Protein AF-A0A3S4FUR4-F1 (afdb_monomer_lite)

InterPro domains:
  IPR021808 Protein of unknown function DUF3383 [PF11863] (6-238)

Secondary structure (DSSP, 8-state):
-PPPGGGT---------S-SS-----EEEEE--TTSPTT-EEEESSHHHHHHHH-TTSHHHHHHHHHHT--TT-SS--S-EEEEE--SS-B--EEEPPP-TT--HHHHTT-EEEEEEEETTEEEEEEEE-TT--SHHHHHHHHHHHH-TTTEEEEEETTTTEEEEEE--S-GGG--B---BSTTTTTTT-SGGGT-EEE--B-SPPHHHHHHHHHHH----SEEEESS---HHHHHHHGGG--TT-EE----TTS------

Structure (mmCIF, N/CA/C/O backbone):
data_AF-A0A3S4FUR4-F1
#
_entry.id   AF-A0A3S4FUR4-F1
#
loop_
_atom_site.group_PDB
_atom_site.id
_atom_site.type_symbol
_atom_site.label_atom_id
_atom_site.label_alt_id
_atom_site.label_comp_id
_atom_site.label_asym_id
_atom_site.label_entity_id
_atom_site.label_seq_id
_atom_site.pdbx_PDB_ins_code
_atom_site.Cartn_x
_atom_site.Cartn_y
_atom_site.Cartn_z
_atom_site.occupancy
_atom_site.B_iso_or_equiv
_atom_site.auth_seq_id
_atom_site.auth_comp_id
_atom_site.auth_asym_id
_atom_site.auth_atom_id
_atom_site.pdbx_PDB_model_num
ATOM 1 N N . MET A 1 1 ? 49.613 -3.386 -52.845 1.00 57.34 1 MET A N 1
ATOM 2 C CA . MET A 1 1 ? 49.924 -3.206 -51.409 1.00 57.34 1 MET A CA 1
ATOM 3 C C . MET A 1 1 ? 48.605 -3.142 -50.657 1.00 57.34 1 MET A C 1
ATOM 5 O O . MET A 1 1 ? 47.781 -2.334 -51.069 1.00 57.34 1 MET A O 1
ATOM 9 N N . PRO A 1 2 ? 48.346 -3.982 -49.643 1.00 47.28 2 PRO A N 1
ATOM 10 C CA . PRO A 1 2 ? 47.138 -3.841 -48.841 1.00 47.28 2 PRO A CA 1
ATOM 11 C C . PRO A 1 2 ? 47.317 -2.694 -47.838 1.00 47.28 2 PRO A C 1
ATOM 13 O O . PRO A 1 2 ? 48.349 -2.611 -47.173 1.00 47.28 2 PRO A O 1
ATOM 16 N N . ILE A 1 3 ? 46.329 -1.802 -47.755 1.00 57.53 3 ILE A N 1
ATOM 17 C CA . ILE A 1 3 ? 46.260 -0.745 -46.738 1.00 57.53 3 ILE A CA 1
ATOM 18 C C . ILE A 1 3 ? 45.731 -1.394 -45.448 1.00 57.53 3 ILE A C 1
ATOM 20 O O . ILE A 1 3 ? 44.641 -1.971 -45.477 1.00 57.53 3 ILE A O 1
ATOM 24 N N . PRO A 1 4 ? 46.472 -1.366 -44.325 1.00 59.28 4 PRO A N 1
ATOM 25 C CA . PRO A 1 4 ? 45.991 -1.933 -43.071 1.00 59.28 4 PRO A CA 1
ATOM 26 C C . PRO A 1 4 ? 44.817 -1.109 -42.523 1.00 59.28 4 PRO A C 1
ATOM 28 O O . PRO A 1 4 ? 44.977 0.074 -42.231 1.00 59.28 4 PRO A O 1
ATOM 31 N N . LEU A 1 5 ? 43.660 -1.746 -42.314 1.00 57.19 5 LEU A N 1
ATOM 32 C CA . LEU A 1 5 ? 42.429 -1.117 -41.801 1.00 57.19 5 LEU A CA 1
ATOM 33 C C . LEU A 1 5 ? 42.606 -0.444 -40.418 1.00 57.19 5 LEU A C 1
ATOM 35 O O . LEU A 1 5 ? 41.838 0.438 -40.048 1.00 57.19 5 LEU A O 1
ATOM 39 N N . SER A 1 6 ? 43.650 -0.814 -39.670 1.00 59.28 6 SER A N 1
ATOM 40 C CA . SER A 1 6 ? 44.008 -0.214 -38.378 1.00 59.28 6 SER A CA 1
ATOM 41 C C . SER A 1 6 ? 44.542 1.220 -38.465 1.00 59.28 6 SER A C 1
ATOM 43 O O . SER A 1 6 ? 44.690 1.866 -37.430 1.00 59.28 6 SER A O 1
ATOM 45 N N . LYS A 1 7 ? 44.864 1.719 -39.668 1.00 57.25 7 LYS A N 1
ATOM 46 C CA . LYS A 1 7 ? 45.304 3.106 -39.879 1.00 57.25 7 LYS A CA 1
ATOM 47 C C . LYS A 1 7 ? 44.147 4.089 -40.083 1.00 57.25 7 LYS A C 1
ATOM 49 O O . LYS A 1 7 ? 44.341 5.260 -39.781 1.00 57.25 7 LYS A O 1
ATOM 54 N N . ASP A 1 8 ? 42.971 3.604 -40.491 1.00 54.84 8 ASP A N 1
ATOM 55 C CA . ASP A 1 8 ? 41.812 4.451 -40.818 1.00 54.84 8 ASP A CA 1
ATOM 56 C C . ASP A 1 8 ? 40.616 4.257 -39.870 1.00 54.84 8 ASP A C 1
ATOM 58 O O . ASP A 1 8 ? 39.747 5.123 -39.790 1.00 54.84 8 ASP A O 1
ATOM 62 N N . VAL A 1 9 ? 40.563 3.156 -39.109 1.00 47.56 9 VAL A N 1
ATOM 63 C CA . VAL A 1 9 ? 39.500 2.913 -38.121 1.00 47.56 9 VAL A CA 1
ATOM 64 C C . VAL A 1 9 ? 40.109 2.431 -36.810 1.00 47.56 9 VAL A C 1
ATOM 66 O O . VAL A 1 9 ? 40.468 1.264 -36.649 1.00 47.56 9 VAL A O 1
ATOM 69 N N . GLN A 1 10 ? 40.185 3.333 -35.833 1.00 55.38 10 GLN A N 1
ATOM 70 C CA . GLN A 1 10 ? 40.442 2.959 -34.448 1.00 55.38 10 GLN A CA 1
ATOM 71 C C . GLN A 1 10 ? 39.119 2.500 -33.825 1.00 55.38 10 GLN A C 1
ATOM 73 O O . GLN A 1 10 ? 38.332 3.311 -33.339 1.00 55.38 10 GLN A O 1
ATOM 78 N N . ILE A 1 11 ? 38.853 1.190 -33.834 1.00 56.44 11 ILE A N 1
ATOM 79 C CA . ILE A 1 11 ? 37.837 0.632 -32.937 1.00 56.44 11 ILE A CA 1
ATOM 80 C C . ILE A 1 11 ? 38.423 0.744 -31.540 1.00 56.44 11 ILE A C 1
ATOM 82 O O . ILE A 1 11 ? 39.320 -0.017 -31.197 1.00 56.44 11 ILE A O 1
ATOM 86 N N . ASN A 1 12 ? 37.961 1.719 -30.762 1.00 51.28 12 ASN A N 1
ATOM 87 C CA . ASN A 1 12 ? 38.228 1.769 -29.335 1.00 51.28 12 ASN A CA 1
ATOM 88 C C . ASN A 1 12 ? 37.254 0.780 -28.686 1.00 51.28 12 ASN A C 1
ATOM 90 O O . ASN A 1 12 ? 36.077 1.121 -28.536 1.00 51.28 12 ASN A O 1
ATOM 94 N N . PRO A 1 13 ? 37.663 -0.461 -28.364 1.00 43.84 13 PRO A N 1
ATOM 95 C CA . PRO A 1 13 ? 36.758 -1.376 -27.704 1.00 43.84 13 PRO A CA 1
ATOM 96 C C . PRO A 1 13 ? 36.515 -0.755 -26.335 1.00 43.84 13 PRO A C 1
ATOM 98 O O . PRO A 1 13 ? 37.456 -0.556 -25.564 1.00 43.84 13 PRO A O 1
ATOM 101 N N . GLY A 1 14 ? 35.269 -0.397 -26.041 1.00 39.25 14 GLY A N 1
ATOM 102 C CA . GLY A 1 14 ? 34.869 -0.066 -24.685 1.00 39.25 14 GLY A CA 1
ATOM 103 C C . GLY A 1 14 ? 34.967 -1.331 -23.845 1.00 39.25 14 GLY A C 1
ATOM 104 O O . GLY A 1 14 ? 33.962 -1.988 -23.600 1.00 39.25 14 GLY A O 1
ATOM 105 N N . VAL A 1 15 ? 36.178 -1.719 -23.449 1.00 51.94 15 VAL A N 1
ATOM 106 C CA . VAL A 1 15 ? 36.352 -2.709 -22.398 1.00 51.94 15 VAL A CA 1
ATOM 107 C C . VAL A 1 15 ? 35.908 -1.982 -21.142 1.00 51.94 15 VAL A C 1
ATOM 109 O O . VAL A 1 15 ? 36.610 -1.099 -20.649 1.00 51.94 15 VAL A O 1
ATOM 112 N N . LEU A 1 16 ? 34.690 -2.276 -20.684 1.00 41.62 16 LEU A N 1
ATOM 113 C CA . LEU A 1 16 ? 34.248 -1.879 -19.356 1.00 41.62 16 LEU A CA 1
ATOM 114 C C . LEU A 1 16 ? 35.360 -2.307 -18.401 1.00 41.62 16 LEU A C 1
ATOM 116 O O . LEU A 1 16 ? 35.664 -3.497 -18.304 1.00 41.62 16 LEU A O 1
ATOM 120 N N . ALA A 1 17 ? 36.018 -1.337 -17.768 1.00 40.34 17 ALA A N 1
ATOM 121 C CA . ALA A 1 17 ? 36.995 -1.635 -16.744 1.00 40.34 17 ALA A CA 1
ATOM 122 C C . ALA A 1 17 ? 36.321 -2.574 -15.736 1.00 40.34 17 ALA A C 1
ATOM 124 O O . ALA A 1 17 ? 35.302 -2.222 -15.137 1.00 40.34 17 ALA A O 1
ATOM 125 N N . VAL A 1 18 ? 36.878 -3.778 -15.581 1.00 43.62 18 VAL A N 1
ATOM 126 C CA . VAL A 1 18 ? 36.569 -4.712 -14.493 1.00 43.62 18 VAL A CA 1
ATOM 127 C C . VAL A 1 18 ? 37.131 -4.089 -13.212 1.00 43.62 18 VAL A C 1
ATOM 129 O O . VAL A 1 18 ? 38.177 -4.463 -12.702 1.00 43.62 18 VAL A O 1
ATOM 132 N N . ALA A 1 19 ? 36.487 -3.013 -12.777 1.00 41.31 19 ALA A N 1
ATOM 133 C CA . ALA A 1 19 ? 36.793 -2.239 -11.584 1.00 41.31 19 ALA A CA 1
ATOM 134 C C . ALA A 1 19 ? 35.524 -1.489 -11.149 1.00 41.31 19 ALA A C 1
ATOM 136 O O . ALA A 1 19 ? 35.515 -0.285 -10.920 1.00 41.31 19 ALA A O 1
ATOM 137 N N . GLY A 1 20 ? 34.413 -2.211 -11.090 1.00 41.84 20 GLY A N 1
ATOM 138 C CA . GLY A 1 20 ? 33.264 -1.847 -10.278 1.00 41.84 20 GLY A CA 1
ATOM 139 C C . GLY A 1 20 ? 32.962 -3.063 -9.424 1.00 41.84 20 GLY A C 1
ATOM 140 O O . GLY A 1 20 ? 33.046 -4.180 -9.936 1.00 41.84 20 GLY A O 1
ATOM 141 N N . ASN A 1 21 ? 32.667 -2.868 -8.137 1.00 42.47 21 ASN A N 1
ATOM 142 C CA . ASN A 1 21 ? 32.068 -3.903 -7.287 1.00 42.47 21 ASN A CA 1
ATOM 143 C C . ASN A 1 21 ? 31.071 -4.714 -8.114 1.00 42.47 21 ASN A C 1
ATOM 145 O O . ASN A 1 21 ? 30.353 -4.088 -8.889 1.00 42.47 21 ASN A O 1
ATOM 149 N N . ALA A 1 22 ? 31.069 -6.048 -7.990 1.00 41.81 22 ALA A N 1
ATOM 150 C CA . ALA A 1 22 ? 30.177 -6.926 -8.746 1.00 41.81 22 ALA A CA 1
ATOM 151 C C . ALA A 1 22 ? 28.784 -6.287 -8.830 1.00 41.81 22 ALA A C 1
ATOM 153 O O . ALA A 1 22 ? 28.068 -6.212 -7.835 1.00 41.81 22 ALA A O 1
ATOM 154 N N . VAL A 1 23 ? 28.470 -5.709 -9.991 1.00 51.59 23 VAL A N 1
ATOM 155 C CA . VAL A 1 23 ? 27.173 -5.095 -10.219 1.00 51.59 23 VAL A CA 1
ATOM 156 C C . VAL A 1 23 ? 26.275 -6.288 -10.437 1.00 51.59 23 VAL A C 1
ATOM 158 O O . VAL A 1 23 ? 26.366 -6.940 -11.478 1.00 51.59 23 VAL A O 1
ATOM 161 N N . ASP A 1 24 ? 25.464 -6.619 -9.438 1.00 59.88 24 ASP A N 1
ATOM 162 C CA . ASP A 1 24 ? 24.321 -7.474 -9.690 1.00 59.88 24 ASP A CA 1
ATOM 163 C C . ASP A 1 24 ? 23.511 -6.761 -10.777 1.00 59.88 24 ASP A C 1
ATOM 165 O O . ASP A 1 24 ? 23.031 -5.641 -10.591 1.00 59.88 24 ASP A O 1
ATOM 169 N N . LEU A 1 25 ? 23.495 -7.356 -11.973 1.00 72.81 25 LEU A N 1
ATOM 170 C CA . LEU A 1 25 ? 22.833 -6.832 -13.167 1.00 72.81 25 LEU A CA 1
ATOM 171 C C . LEU A 1 25 ? 21.318 -6.965 -12.985 1.00 72.81 25 LEU A C 1
ATOM 173 O O . LEU A 1 25 ? 20.665 -7.748 -13.673 1.00 72.81 25 LEU A O 1
ATOM 177 N N . ASN A 1 26 ? 20.771 -6.240 -12.011 1.00 84.25 26 ASN A N 1
ATOM 178 C CA . ASN A 1 26 ? 19.372 -6.352 -11.664 1.00 84.25 26 ASN A CA 1
ATOM 179 C C . ASN A 1 26 ? 18.504 -5.584 -12.667 1.00 84.25 26 ASN A C 1
ATOM 181 O O . ASN A 1 26 ? 18.893 -4.539 -13.199 1.00 84.25 26 ASN A O 1
ATOM 185 N N . GLY A 1 27 ? 17.305 -6.097 -12.904 1.00 88.88 27 GLY A N 1
ATOM 186 C CA . GLY A 1 27 ? 16.242 -5.420 -13.620 1.00 88.88 27 GLY A CA 1
ATOM 187 C C . GLY A 1 27 ? 15.436 -4.522 -12.690 1.00 88.88 27 GLY A C 1
ATOM 188 O O . GLY A 1 27 ? 15.287 -4.798 -11.498 1.00 88.88 27 GLY A O 1
ATOM 189 N N . LEU A 1 28 ? 14.887 -3.466 -13.271 1.00 91.56 28 LEU A N 1
ATOM 190 C CA . LEU A 1 28 ? 13.904 -2.588 -12.657 1.00 91.56 28 LEU A CA 1
ATOM 191 C C . LEU A 1 28 ? 12.588 -2.662 -13.444 1.00 91.56 28 LEU A C 1
ATOM 193 O O . LEU A 1 28 ? 12.584 -2.568 -14.670 1.00 91.56 28 LEU A O 1
ATOM 197 N N . LEU A 1 29 ? 11.461 -2.795 -12.754 1.00 94.25 29 LEU A N 1
ATOM 198 C CA . LEU A 1 29 ? 10.132 -2.734 -13.353 1.00 94.25 29 LEU A CA 1
ATOM 199 C C . LEU A 1 29 ? 9.345 -1.541 -12.814 1.00 94.25 29 LEU A C 1
ATOM 201 O O . LEU A 1 29 ? 9.172 -1.372 -11.608 1.00 94.25 29 LEU A O 1
ATOM 205 N N . LEU A 1 30 ? 8.846 -0.720 -13.731 1.00 94.56 30 LEU A N 1
ATOM 206 C CA . LEU A 1 30 ? 7.910 0.356 -13.431 1.00 94.56 30 LEU A CA 1
ATOM 207 C C . LEU A 1 30 ? 6.486 -0.195 -13.452 1.00 94.56 30 LEU A C 1
ATOM 209 O O . LEU A 1 30 ? 6.068 -0.782 -14.451 1.00 94.56 30 LEU A O 1
ATOM 213 N N . THR A 1 31 ? 5.736 -0.005 -12.369 1.00 95.31 31 THR A N 1
ATOM 214 C CA . THR A 1 31 ? 4.350 -0.481 -12.261 1.00 95.31 31 THR A CA 1
ATOM 215 C C . THR A 1 31 ? 3.392 0.593 -11.753 1.00 95.31 31 THR A C 1
ATOM 217 O O . THR A 1 31 ? 3.720 1.373 -10.860 1.00 95.31 31 THR A O 1
ATOM 220 N N . GLY A 1 32 ? 2.164 0.589 -12.276 1.00 93.25 32 GLY A N 1
ATOM 221 C CA . GLY A 1 32 ? 1.046 1.378 -11.760 1.00 93.25 32 GLY A CA 1
ATOM 222 C C . GLY A 1 32 ? 0.403 0.825 -10.482 1.00 93.25 32 GLY A C 1
ATOM 223 O O . GLY A 1 32 ? -0.563 1.415 -9.992 1.00 93.25 32 GLY A O 1
ATOM 224 N N . ASN A 1 33 ? 0.908 -0.274 -9.913 1.00 93.44 33 ASN A N 1
ATOM 225 C CA . ASN A 1 33 ? 0.291 -0.945 -8.769 1.00 93.44 33 ASN A CA 1
ATOM 226 C C . ASN A 1 33 ? 0.332 -0.088 -7.479 1.00 93.44 33 ASN A C 1
ATOM 228 O O . ASN A 1 33 ? 1.420 0.321 -7.049 1.00 93.44 33 ASN A O 1
ATOM 232 N N . PRO A 1 34 ? -0.828 0.227 -6.859 1.00 91.56 34 PRO A N 1
ATOM 233 C CA . PRO A 1 34 ? -0.937 1.128 -5.702 1.00 91.56 34 PRO A CA 1
ATOM 234 C C . PRO A 1 34 ? -0.350 0.581 -4.407 1.00 91.56 34 PRO A C 1
ATOM 236 O O . PRO A 1 34 ? -0.222 1.339 -3.448 1.00 91.56 34 PRO A O 1
ATOM 239 N N . LEU A 1 35 ? 0.041 -0.694 -4.370 1.00 92.75 35 LEU A N 1
ATOM 240 C CA . LEU A 1 35 ? 0.687 -1.282 -3.200 1.00 92.75 35 LEU A CA 1
ATOM 241 C C . LEU A 1 35 ? 2.093 -0.735 -2.961 1.00 92.75 35 LEU A C 1
ATOM 243 O O . LEU A 1 35 ? 2.542 -0.741 -1.813 1.00 92.75 35 LEU A O 1
ATOM 247 N N . LEU A 1 36 ? 2.784 -0.268 -4.004 1.00 94.19 36 LEU A N 1
ATOM 248 C CA . LEU A 1 36 ? 4.073 0.395 -3.843 1.00 94.19 36 LEU A CA 1
ATOM 249 C C . LEU A 1 36 ? 3.879 1.837 -3.373 1.00 94.19 36 LEU A C 1
ATOM 251 O O . LEU A 1 36 ? 3.016 2.539 -3.900 1.00 94.19 36 LEU A O 1
ATOM 255 N N . PRO A 1 37 ? 4.700 2.326 -2.433 1.00 93.38 37 PRO A N 1
ATOM 256 C CA . PRO A 1 37 ? 4.734 3.746 -2.140 1.00 93.38 37 PRO A CA 1
ATOM 257 C C . PRO A 1 37 ? 5.312 4.525 -3.326 1.00 93.38 37 PRO A C 1
ATOM 259 O O . PRO A 1 37 ? 6.225 4.064 -4.018 1.00 93.38 37 PRO A O 1
ATOM 262 N N . VAL A 1 38 ? 4.786 5.725 -3.561 1.00 92.06 38 VAL A N 1
ATOM 263 C CA . VAL A 1 38 ? 5.324 6.635 -4.579 1.00 92.06 38 VAL A CA 1
ATOM 264 C C . VAL A 1 38 ? 6.749 7.053 -4.208 1.00 92.06 38 VAL A C 1
ATOM 266 O O . VAL A 1 38 ? 7.044 7.306 -3.042 1.00 92.06 38 VAL A O 1
ATOM 269 N N . GLY A 1 39 ? 7.637 7.114 -5.206 1.00 86.00 39 GLY A N 1
ATOM 270 C CA . GLY A 1 39 ? 9.041 7.509 -5.036 1.00 86.00 39 GLY A CA 1
ATOM 271 C C . GLY A 1 39 ? 9.940 6.426 -4.431 1.00 86.00 39 GLY A C 1
ATOM 272 O O . GLY A 1 39 ? 11.146 6.627 -4.322 1.00 86.00 39 GLY A O 1
ATOM 273 N N . GLY A 1 40 ? 9.382 5.272 -4.053 1.00 86.31 40 GLY A N 1
ATOM 274 C CA . GLY A 1 40 ? 10.150 4.133 -3.561 1.00 86.31 40 GLY A CA 1
ATOM 275 C C . GLY A 1 40 ? 10.698 3.252 -4.685 1.00 86.31 40 GLY A C 1
ATOM 276 O O . GLY A 1 40 ? 10.070 3.085 -5.735 1.00 86.31 40 GLY A O 1
ATOM 277 N N . VAL A 1 41 ? 11.848 2.629 -4.423 1.00 93.12 41 VAL A N 1
ATOM 278 C CA . VAL A 1 41 ? 12.363 1.488 -5.189 1.00 93.12 41 VAL A CA 1
ATOM 279 C C . VAL A 1 41 ? 12.445 0.296 -4.241 1.00 93.12 41 VAL A C 1
ATOM 281 O O . VAL A 1 41 ? 13.179 0.335 -3.255 1.00 93.12 41 VAL A O 1
ATOM 284 N N . VAL A 1 42 ? 11.664 -0.748 -4.511 1.00 94.38 42 VAL A N 1
ATOM 285 C CA . VAL A 1 42 ? 11.523 -1.914 -3.629 1.00 94.38 42 VAL A CA 1
ATOM 286 C C . VAL A 1 42 ? 12.187 -3.130 -4.277 1.00 94.38 42 VAL A C 1
ATOM 288 O O . VAL A 1 42 ? 11.753 -3.539 -5.356 1.00 94.38 42 VAL A O 1
ATOM 291 N N . PRO A 1 43 ? 13.240 -3.704 -3.667 1.00 94.00 43 PRO A N 1
ATOM 292 C CA . PRO A 1 43 ? 13.887 -4.910 -4.168 1.00 94.00 43 PRO A CA 1
ATOM 293 C C . PRO A 1 43 ? 13.168 -6.180 -3.693 1.00 94.00 43 PRO A C 1
ATOM 295 O O . PRO A 1 43 ? 12.730 -6.268 -2.547 1.00 94.00 43 PRO A O 1
ATOM 298 N N . PHE A 1 44 ? 13.127 -7.192 -4.555 1.00 94.38 44 PHE A N 1
ATOM 299 C CA . PHE A 1 44 ? 12.662 -8.545 -4.249 1.00 94.38 44 PHE A CA 1
ATOM 300 C C . PHE A 1 44 ? 13.731 -9.562 -4.638 1.00 94.38 44 PHE A C 1
ATOM 302 O O . PHE A 1 44 ? 14.414 -9.381 -5.644 1.00 94.38 44 PHE A O 1
ATOM 309 N N . SER A 1 45 ? 13.869 -10.632 -3.857 1.00 92.75 45 SER A N 1
ATOM 310 C CA . SER A 1 45 ? 14.870 -11.691 -4.067 1.00 92.75 45 SER A CA 1
ATOM 311 C C . SER A 1 45 ? 14.333 -12.922 -4.792 1.00 92.75 45 SER A C 1
ATOM 313 O O . SER A 1 45 ? 15.116 -13.755 -5.243 1.00 92.75 45 SER A O 1
ATOM 315 N N . SER A 1 46 ? 13.012 -13.066 -4.895 1.00 91.56 46 SER A N 1
ATOM 316 C CA . SER A 1 46 ? 12.383 -14.234 -5.505 1.00 91.56 46 SER A CA 1
ATOM 317 C C . SER A 1 46 ? 11.002 -13.910 -6.087 1.00 91.56 46 SER A C 1
ATOM 319 O O . SER A 1 46 ? 10.379 -12.922 -5.683 1.00 91.56 46 SER A O 1
ATOM 321 N N . PRO A 1 47 ? 10.472 -14.746 -7.002 1.00 92.19 47 PRO A N 1
ATOM 322 C CA . PRO A 1 47 ? 9.082 -14.646 -7.435 1.00 92.19 47 PRO A CA 1
ATOM 323 C C . PRO A 1 47 ? 8.090 -14.770 -6.275 1.00 92.19 47 PRO A C 1
ATOM 325 O O . PRO A 1 47 ? 7.067 -14.096 -6.291 1.00 92.19 47 PRO A O 1
ATOM 328 N N . ASP A 1 48 ? 8.385 -15.586 -5.262 1.00 93.81 48 ASP A N 1
ATOM 329 C CA . ASP A 1 48 ? 7.491 -15.789 -4.116 1.00 93.81 48 ASP A CA 1
ATOM 330 C C . ASP A 1 48 ? 7.375 -14.526 -3.254 1.00 93.81 48 ASP A C 1
ATOM 332 O O . ASP A 1 48 ? 6.282 -14.204 -2.789 1.00 93.81 48 ASP A O 1
ATOM 336 N N . ASP A 1 49 ? 8.459 -13.755 -3.113 1.00 94.06 49 ASP A N 1
ATOM 337 C CA . ASP A 1 49 ? 8.419 -12.450 -2.440 1.00 94.06 49 ASP A CA 1
ATOM 338 C C . ASP A 1 49 ? 7.538 -11.457 -3.219 1.00 94.06 49 ASP A C 1
ATOM 340 O O . ASP A 1 49 ? 6.758 -10.705 -2.630 1.00 94.06 49 ASP A O 1
ATOM 344 N N . VAL A 1 50 ? 7.613 -11.488 -4.556 1.00 95.75 50 VAL A N 1
ATOM 345 C CA . VAL A 1 50 ? 6.763 -10.669 -5.438 1.00 95.75 50 VAL A CA 1
ATOM 346 C C . VAL A 1 50 ? 5.302 -11.116 -5.344 1.00 95.75 50 VAL A C 1
ATOM 348 O O . VAL A 1 50 ? 4.418 -10.269 -5.241 1.00 95.75 50 VAL A O 1
ATOM 351 N N . ALA A 1 51 ? 5.024 -12.422 -5.308 1.00 95.00 51 ALA A N 1
ATOM 352 C CA . ALA A 1 51 ? 3.675 -12.958 -5.113 1.00 95.00 51 ALA A CA 1
ATOM 353 C C . ALA A 1 51 ? 3.103 -12.594 -3.740 1.00 95.00 51 ALA A C 1
ATOM 355 O O . ALA A 1 51 ? 1.924 -12.262 -3.637 1.00 95.00 51 ALA A O 1
ATOM 356 N N . ALA A 1 52 ? 3.920 -12.635 -2.687 1.00 93.56 52 ALA A N 1
ATOM 357 C CA . ALA A 1 52 ? 3.511 -12.228 -1.349 1.00 93.56 52 ALA A CA 1
ATOM 358 C C . ALA A 1 52 ? 3.178 -10.730 -1.284 1.00 93.56 52 ALA A C 1
ATOM 360 O O . ALA A 1 52 ? 2.328 -10.330 -0.490 1.00 93.56 52 ALA A O 1
ATOM 361 N N . TYR A 1 53 ? 3.821 -9.909 -2.121 1.00 95.00 53 TYR A N 1
ATOM 362 C CA . TYR A 1 53 ? 3.583 -8.472 -2.163 1.00 95.00 53 TYR A CA 1
ATOM 363 C C . TYR A 1 53 ? 2.421 -8.080 -3.085 1.00 95.00 53 TYR A C 1
ATOM 365 O O . TYR A 1 53 ? 1.467 -7.442 -2.653 1.00 95.00 53 TYR A O 1
ATOM 373 N N . PHE A 1 54 ? 2.477 -8.454 -4.358 1.00 95.44 54 PHE A N 1
ATOM 374 C CA . PHE A 1 54 ? 1.506 -8.027 -5.369 1.00 95.44 54 PHE A CA 1
ATOM 375 C C . PHE A 1 54 ? 0.350 -9.014 -5.565 1.00 95.44 54 PHE A C 1
ATOM 377 O O . PHE A 1 54 ? -0.663 -8.662 -6.165 1.00 95.44 54 PHE A O 1
ATOM 384 N N . GLY A 1 55 ? 0.478 -10.237 -5.048 1.00 94.88 55 GLY A N 1
ATOM 385 C CA . GLY A 1 55 ? -0.444 -11.345 -5.280 1.00 94.88 55 GLY A CA 1
ATOM 386 C C . GLY A 1 55 ? 0.037 -12.272 -6.399 1.00 94.88 55 GLY A C 1
ATOM 387 O O . GLY A 1 55 ? 0.636 -11.841 -7.384 1.00 94.88 55 GLY A O 1
ATOM 388 N N . ALA A 1 56 ? -0.264 -13.567 -6.282 1.00 92.88 56 ALA A N 1
ATOM 389 C CA . ALA A 1 56 ? 0.167 -14.593 -7.243 1.00 92.88 56 ALA A CA 1
ATOM 390 C C . ALA A 1 56 ? -0.530 -14.517 -8.621 1.00 92.88 56 ALA A C 1
ATOM 392 O O . ALA A 1 56 ? -0.146 -15.225 -9.544 1.00 92.88 56 ALA A O 1
ATOM 393 N N . LEU A 1 57 ? -1.560 -13.679 -8.767 1.00 92.56 57 LEU A N 1
ATOM 394 C CA . LEU A 1 57 ? -2.250 -13.429 -10.040 1.00 92.56 57 LEU A CA 1
ATOM 395 C C . LEU A 1 57 ? -1.830 -12.103 -10.691 1.00 92.56 57 LEU A C 1
ATOM 397 O O . LEU A 1 57 ? -2.426 -11.693 -11.681 1.00 92.56 57 LEU A O 1
ATOM 401 N N . SER A 1 58 ? -0.851 -11.411 -10.108 1.00 95.19 58 SER A N 1
ATOM 402 C CA . SER A 1 58 ? -0.405 -10.107 -10.586 1.00 95.19 58 SER A CA 1
ATOM 403 C C . SER A 1 58 ? 0.490 -10.213 -11.821 1.00 95.19 58 SER A C 1
ATOM 405 O O . SER A 1 58 ? 1.247 -11.178 -11.988 1.00 95.19 58 SER A O 1
ATOM 407 N N . ASP A 1 59 ? 0.456 -9.177 -12.659 1.00 94.94 59 ASP A N 1
ATOM 408 C CA . ASP A 1 59 ? 1.387 -9.050 -13.779 1.00 94.94 59 ASP A CA 1
ATOM 409 C C . ASP A 1 59 ? 2.831 -8.928 -13.271 1.00 94.94 59 ASP A C 1
ATOM 411 O O . ASP A 1 59 ? 3.749 -9.483 -13.876 1.00 94.94 59 ASP A O 1
ATOM 415 N N . GLU A 1 60 ? 3.048 -8.285 -12.118 1.00 96.00 60 GLU A N 1
ATOM 416 C CA . GLU A 1 60 ? 4.351 -8.216 -11.451 1.00 96.00 60 GLU A CA 1
ATOM 417 C C . GLU A 1 60 ? 4.914 -9.608 -11.165 1.00 96.00 60 GLU A C 1
ATOM 419 O O . GLU A 1 60 ? 6.076 -9.880 -11.481 1.00 96.00 60 GLU A O 1
ATOM 424 N N . TYR A 1 61 ? 4.093 -10.512 -10.622 1.00 95.19 61 TYR A N 1
ATOM 425 C CA . TYR A 1 61 ? 4.498 -11.891 -10.370 1.00 95.19 61 TYR A CA 1
ATOM 426 C C . TYR A 1 61 ? 4.790 -12.648 -11.669 1.00 95.19 61 TYR A C 1
ATOM 428 O O . TYR A 1 61 ? 5.800 -13.349 -11.758 1.00 95.19 61 TYR A O 1
ATOM 436 N N . ALA A 1 62 ? 3.965 -12.485 -12.707 1.00 93.50 62 ALA A N 1
ATOM 437 C CA . ALA A 1 62 ? 4.218 -13.097 -14.013 1.00 93.50 62 ALA A CA 1
ATOM 438 C C . ALA A 1 62 ? 5.570 -12.654 -14.606 1.00 93.50 62 ALA A C 1
ATOM 440 O O . ALA A 1 62 ? 6.332 -13.478 -15.119 1.00 93.50 62 ALA A O 1
ATOM 441 N N . ARG A 1 63 ? 5.919 -11.367 -14.483 1.00 91.19 63 ARG A N 1
ATOM 442 C CA . ARG A 1 63 ? 7.223 -10.841 -14.925 1.00 91.19 63 ARG A CA 1
ATOM 443 C C . ARG A 1 63 ? 8.370 -11.314 -14.040 1.00 91.19 63 ARG A C 1
ATOM 445 O O . ARG A 1 63 ? 9.420 -11.669 -14.571 1.00 91.19 63 ARG A O 1
ATOM 452 N N . ALA A 1 64 ? 8.171 -11.386 -12.726 1.00 92.56 64 ALA A N 1
ATOM 453 C CA . ALA A 1 64 ? 9.174 -11.903 -11.802 1.00 92.56 64 ALA A CA 1
ATOM 454 C C . ALA A 1 64 ? 9.511 -13.372 -12.083 1.00 92.56 64 ALA A C 1
ATOM 456 O O . ALA A 1 64 ? 10.686 -13.732 -12.109 1.00 92.56 64 ALA A O 1
ATOM 457 N N . GLN A 1 65 ? 8.510 -14.206 -12.380 1.00 91.06 65 GLN A N 1
ATOM 458 C CA . GLN A 1 65 ? 8.738 -15.597 -12.779 1.00 91.06 65 GLN A CA 1
ATOM 459 C C . GLN A 1 65 ? 9.643 -15.696 -14.011 1.00 91.06 65 GLN A C 1
ATOM 461 O O . GLN A 1 65 ? 10.548 -16.525 -14.029 1.00 91.06 65 GLN A O 1
ATOM 466 N N . LEU A 1 66 ? 9.430 -14.860 -15.031 1.00 88.25 66 LEU A N 1
ATOM 467 C CA . LEU A 1 66 ? 10.282 -14.836 -16.228 1.00 88.25 66 LEU A CA 1
ATOM 468 C C . LEU A 1 66 ? 11.691 -14.326 -15.918 1.00 88.25 66 LEU A C 1
ATOM 470 O O . LEU A 1 66 ? 12.675 -14.863 -16.417 1.00 88.25 66 LEU A O 1
ATOM 474 N N . TYR A 1 67 ? 11.789 -13.299 -15.081 1.00 87.62 67 TYR A N 1
ATOM 475 C CA . TYR A 1 67 ? 13.055 -12.678 -14.722 1.00 87.62 67 TYR A CA 1
ATOM 476 C C . TYR A 1 67 ? 13.969 -13.622 -13.922 1.00 87.62 67 TYR A C 1
ATOM 478 O O . TYR A 1 67 ? 15.138 -13.801 -14.269 1.00 87.62 67 TYR A O 1
ATOM 486 N N . PHE A 1 68 ? 13.435 -14.275 -12.885 1.00 86.62 68 PHE A N 1
ATOM 487 C CA . PHE A 1 68 ? 14.210 -15.161 -12.009 1.00 86.62 68 PHE A CA 1
ATOM 488 C C . PHE A 1 68 ? 14.470 -16.554 -12.598 1.00 86.62 68 PHE A C 1
ATOM 490 O O . PHE A 1 68 ? 15.363 -17.246 -12.113 1.00 86.62 68 PHE A O 1
ATOM 497 N N . GLN A 1 69 ? 13.771 -16.956 -13.668 1.00 83.31 69 GLN A N 1
ATOM 498 C CA . GLN A 1 69 ? 14.148 -18.146 -14.449 1.00 83.31 69 GLN A CA 1
ATOM 499 C C . GLN A 1 69 ? 15.571 -18.032 -15.024 1.00 83.31 69 GLN A C 1
ATOM 501 O O . GLN A 1 69 ? 16.237 -19.049 -15.222 1.00 83.31 69 GLN A O 1
ATOM 506 N N . GLY A 1 70 ? 16.052 -16.805 -15.260 1.00 71.25 70 GLY A N 1
ATOM 507 C CA . GLY A 1 70 ? 17.342 -16.554 -15.893 1.00 71.25 70 GLY A CA 1
ATOM 508 C C . GLY A 1 70 ? 17.390 -17.030 -17.350 1.00 71.25 70 GLY A C 1
ATOM 509 O O . GLY A 1 70 ? 16.403 -17.482 -17.931 1.00 71.25 70 GLY A O 1
ATOM 510 N N . PHE A 1 71 ? 18.560 -16.917 -17.978 1.00 64.88 71 PHE A N 1
ATOM 511 C CA . PHE A 1 71 ? 18.758 -17.395 -19.347 1.00 64.88 71 PHE A CA 1
ATOM 512 C C . PHE A 1 71 ? 19.142 -18.877 -19.369 1.00 64.88 71 PHE A C 1
ATOM 514 O O . PHE A 1 71 ? 19.842 -19.374 -18.485 1.00 64.88 71 PHE A O 1
ATOM 521 N N . LYS A 1 72 ? 18.751 -19.589 -20.432 1.00 60.91 72 LYS A N 1
ATOM 522 C CA . LYS A 1 72 ? 19.227 -20.955 -20.680 1.00 60.91 72 LYS A CA 1
ATOM 523 C C . LYS A 1 72 ? 20.763 -20.958 -20.724 1.00 60.91 72 LYS A C 1
ATOM 525 O O . LYS A 1 72 ? 21.350 -20.207 -21.497 1.00 60.91 72 LYS A O 1
ATOM 530 N N . ASN A 1 73 ? 21.392 -21.818 -19.917 1.00 56.38 73 ASN A N 1
ATOM 531 C CA . ASN A 1 73 ? 22.847 -21.900 -19.693 1.00 56.38 73 ASN A CA 1
ATOM 532 C C . ASN A 1 73 ? 23.471 -20.735 -18.894 1.00 56.38 73 ASN A C 1
ATOM 534 O O . ASN A 1 73 ? 24.686 -20.540 -18.956 1.00 56.38 73 ASN A O 1
ATOM 538 N N . ALA A 1 74 ? 22.685 -19.963 -18.138 1.00 60.28 74 ALA A N 1
ATOM 539 C CA . ALA A 1 74 ? 23.236 -18.964 -17.228 1.00 60.28 74 ALA A CA 1
ATOM 540 C C . ALA A 1 74 ? 23.998 -19.631 -16.069 1.00 60.28 74 ALA A C 1
ATOM 542 O O . ALA A 1 74 ? 23.503 -20.554 -15.427 1.00 60.28 74 ALA A O 1
ATOM 543 N N . THR A 1 75 ? 25.201 -19.135 -15.775 1.00 58.91 75 THR A N 1
ATOM 544 C CA . THR A 1 75 ? 26.004 -19.563 -14.616 1.00 58.91 75 THR A CA 1
ATOM 545 C C . THR A 1 75 ? 25.609 -18.849 -13.320 1.00 58.91 75 THR A C 1
ATOM 547 O O . THR A 1 75 ? 26.048 -19.255 -12.246 1.00 58.91 75 THR A O 1
ATOM 550 N N . LYS A 1 76 ? 24.783 -17.795 -13.414 1.00 61.22 76 LYS A N 1
ATOM 551 C CA . LYS A 1 76 ? 24.179 -17.052 -12.299 1.00 61.22 76 LYS A CA 1
ATOM 552 C C . LYS A 1 76 ? 22.802 -16.520 -12.700 1.00 61.22 76 LYS A C 1
ATOM 554 O O . LYS A 1 76 ? 22.652 -15.978 -13.794 1.00 61.22 76 LYS A O 1
ATOM 559 N N . THR A 1 77 ? 21.825 -16.644 -11.810 1.00 63.81 77 THR A N 1
ATOM 560 C CA . THR A 1 77 ? 20.544 -15.930 -11.899 1.00 63.81 77 THR A CA 1
ATOM 561 C C . THR A 1 77 ? 20.695 -14.522 -11.314 1.00 63.81 77 THR A C 1
ATOM 563 O O . THR A 1 77 ? 21.570 -14.315 -10.468 1.00 63.81 77 THR A O 1
ATOM 566 N N . PRO A 1 78 ? 19.883 -13.541 -11.744 1.00 68.31 78 PRO A N 1
ATOM 567 C CA . PRO A 1 78 ? 19.917 -12.208 -11.150 1.00 68.31 78 PRO A CA 1
ATOM 568 C C . PRO A 1 78 ? 19.617 -12.253 -9.644 1.00 68.31 78 PRO A C 1
ATOM 570 O O . PRO A 1 78 ? 18.762 -13.026 -9.211 1.00 68.31 78 PRO A O 1
ATOM 573 N N . GLY A 1 79 ? 20.325 -11.440 -8.854 1.00 79.62 79 GLY A N 1
ATOM 574 C CA . GLY A 1 79 ? 20.225 -11.460 -7.391 1.00 79.62 79 GLY A CA 1
ATOM 575 C C . GLY A 1 79 ? 18.950 -10.808 -6.856 1.00 79.62 79 GLY A C 1
ATOM 576 O O . GLY A 1 79 ? 18.427 -11.240 -5.830 1.00 79.62 79 GLY A O 1
ATOM 577 N N . GLN A 1 80 ? 18.438 -9.785 -7.546 1.00 89.62 80 GLN A N 1
ATOM 578 C CA . GLN A 1 80 ? 17.221 -9.069 -7.165 1.00 89.62 80 GLN A CA 1
ATOM 579 C C . GLN A 1 80 ? 16.439 -8.577 -8.386 1.00 89.62 80 GLN A C 1
ATOM 581 O O . GLN A 1 80 ? 17.003 -8.373 -9.461 1.00 89.62 80 GLN A O 1
ATOM 586 N N . LEU A 1 81 ? 15.141 -8.339 -8.205 1.00 92.50 81 LEU A N 1
ATOM 587 C CA . LEU A 1 81 ? 14.279 -7.594 -9.121 1.00 92.50 81 LEU A CA 1
ATOM 588 C C . LEU A 1 81 ? 13.725 -6.378 -8.383 1.00 92.50 81 LEU A C 1
ATOM 590 O O . LEU A 1 81 ? 13.133 -6.523 -7.314 1.00 92.50 81 LEU A O 1
ATOM 594 N N . LEU A 1 82 ? 13.926 -5.186 -8.934 1.00 94.44 82 LEU A N 1
ATOM 595 C CA . LEU A 1 82 ? 13.494 -3.940 -8.316 1.00 94.44 82 LEU A CA 1
ATOM 596 C C . LEU A 1 82 ? 12.166 -3.505 -8.931 1.00 94.44 82 LEU A C 1
ATOM 598 O O . LEU A 1 82 ? 11.973 -3.630 -10.139 1.00 94.44 82 LEU A O 1
ATOM 602 N N . PHE A 1 83 ? 11.271 -2.944 -8.123 1.00 96.38 83 PHE A N 1
ATOM 603 C CA . PHE A 1 83 ? 10.050 -2.306 -8.606 1.00 96.38 83 PHE A CA 1
ATOM 604 C C . PHE A 1 83 ? 9.965 -0.862 -8.133 1.00 96.38 83 PHE A C 1
ATOM 606 O O . PHE A 1 83 ? 10.299 -0.554 -6.989 1.00 96.38 83 PHE A O 1
ATOM 613 N N . SER A 1 84 ? 9.469 0.015 -8.998 1.00 95.62 84 SER A N 1
ATOM 614 C CA . SER A 1 84 ? 9.124 1.386 -8.632 1.00 95.62 84 SER A CA 1
ATOM 615 C C . SER A 1 84 ? 7.753 1.761 -9.176 1.00 95.62 84 SER A C 1
ATOM 617 O O . SER A 1 84 ? 7.309 1.256 -10.211 1.00 95.62 84 SER A O 1
ATOM 619 N N . ARG A 1 85 ? 7.060 2.629 -8.443 1.00 94.81 85 ARG A N 1
ATOM 620 C CA . ARG A 1 85 ? 5.713 3.068 -8.790 1.00 94.81 85 ARG A CA 1
ATOM 621 C C . ARG A 1 85 ? 5.754 4.108 -9.910 1.00 94.81 85 ARG A C 1
ATOM 623 O O . ARG A 1 85 ? 6.434 5.121 -9.785 1.00 94.81 85 ARG A O 1
ATOM 630 N N . PHE A 1 86 ? 4.973 3.877 -10.961 1.00 93.81 86 PHE A N 1
ATOM 631 C CA . PHE A 1 86 ? 4.734 4.804 -12.065 1.00 93.81 86 PHE A CA 1
ATOM 632 C C . PHE A 1 86 ? 3.232 5.080 -12.182 1.00 93.81 86 PHE A C 1
ATOM 634 O O . PHE A 1 86 ? 2.453 4.246 -12.643 1.00 93.81 86 PHE A O 1
ATOM 641 N N . ASN A 1 87 ? 2.807 6.240 -11.689 1.00 92.31 87 ASN A N 1
ATOM 642 C CA . ASN A 1 87 ? 1.405 6.613 -11.573 1.00 92.31 87 ASN A CA 1
ATOM 643 C C . ASN A 1 87 ? 0.806 6.958 -12.937 1.00 92.31 87 ASN A C 1
ATOM 645 O O . ASN A 1 87 ? 1.128 7.992 -13.512 1.00 92.31 87 ASN A O 1
ATOM 649 N N . LEU A 1 88 ? -0.146 6.152 -13.406 1.00 88.44 88 LEU A N 1
ATOM 650 C CA . LEU A 1 88 ? -0.945 6.474 -14.598 1.00 88.44 88 LEU A CA 1
ATOM 651 C C . LEU A 1 88 ? -2.123 7.418 -14.293 1.00 88.44 88 LEU A C 1
ATOM 653 O O . LEU A 1 88 ? -2.729 7.980 -15.199 1.00 88.44 88 LEU A O 1
ATOM 657 N N . ALA A 1 89 ? -2.442 7.601 -13.011 1.00 90.81 89 ALA A N 1
ATOM 658 C CA . ALA A 1 89 ? -3.462 8.509 -12.506 1.00 90.81 89 ALA A CA 1
ATOM 659 C C . ALA A 1 89 ? -2.979 9.139 -11.192 1.00 90.81 89 ALA A C 1
ATOM 661 O O . ALA A 1 89 ? -2.170 8.538 -10.480 1.00 90.81 89 ALA A O 1
ATOM 662 N N . ALA A 1 90 ? -3.497 10.322 -10.854 1.00 94.69 90 ALA A N 1
ATOM 663 C CA . ALA A 1 90 ? -3.251 10.930 -9.550 1.00 94.69 90 ALA A CA 1
ATOM 664 C C . ALA A 1 90 ? -3.709 9.987 -8.423 1.00 94.69 90 ALA A C 1
ATOM 666 O O . ALA A 1 90 ? -4.804 9.424 -8.476 1.00 94.69 90 ALA A O 1
ATOM 667 N N . SER A 1 91 ? -2.872 9.810 -7.402 1.00 95.25 91 SER A N 1
ATOM 668 C CA . SER A 1 91 ? -3.119 8.883 -6.294 1.00 95.25 91 SER A CA 1
ATOM 669 C C . SER A 1 91 ? -3.127 9.605 -4.958 1.00 95.25 91 SER A C 1
ATOM 671 O O . SER A 1 91 ? -2.292 10.477 -4.728 1.00 95.25 91 SER A O 1
ATOM 673 N N . ALA A 1 92 ? -4.052 9.219 -4.078 1.00 97.38 92 ALA A N 1
ATOM 674 C CA . ALA A 1 92 ? -4.154 9.762 -2.731 1.00 97.38 92 ALA A CA 1
ATOM 675 C C . ALA A 1 92 ? -3.080 9.188 -1.802 1.00 97.38 92 ALA A C 1
ATOM 677 O O . ALA A 1 92 ? -2.589 8.075 -2.010 1.00 97.38 92 ALA A O 1
ATOM 678 N N . ALA A 1 93 ? -2.760 9.941 -0.753 1.00 97.81 93 ALA A N 1
ATOM 679 C CA . ALA A 1 93 ? -1.914 9.484 0.327 1.00 97.81 93 ALA A CA 1
ATOM 680 C C . ALA A 1 93 ? -2.572 8.317 1.057 1.00 97.81 93 ALA A C 1
ATOM 682 O O . ALA A 1 93 ? -3.785 8.309 1.290 1.00 97.81 93 ALA A O 1
ATOM 683 N N . TRP A 1 94 ? -1.763 7.352 1.469 1.00 98.06 94 TRP A N 1
ATOM 684 C CA . TRP A 1 94 ? -2.222 6.234 2.268 1.00 98.06 94 TRP A CA 1
ATOM 685 C C . TRP A 1 94 ? -1.198 5.823 3.318 1.00 98.06 94 TRP A C 1
ATOM 687 O O . TRP A 1 94 ? 0.011 5.960 3.133 1.00 98.06 94 TRP A O 1
ATOM 697 N N . LEU A 1 95 ? -1.711 5.301 4.427 1.00 98.50 95 LEU A N 1
ATOM 698 C CA . LEU A 1 95 ? -0.965 4.597 5.459 1.00 98.50 95 LEU A CA 1
ATOM 699 C C . LEU A 1 95 ? -1.409 3.136 5.427 1.00 98.50 95 LEU A C 1
ATOM 701 O O . LEU A 1 95 ? -2.584 2.839 5.638 1.00 98.50 95 LEU A O 1
ATOM 705 N N . ARG A 1 96 ? -0.469 2.228 5.184 1.00 98.25 96 ARG A N 1
ATOM 706 C CA . ARG A 1 96 ? -0.676 0.787 5.313 1.00 98.25 96 ARG A CA 1
ATOM 707 C C . ARG A 1 96 ? -0.059 0.330 6.623 1.00 98.25 96 ARG A C 1
ATOM 709 O O . ARG A 1 96 ? 1.114 0.600 6.869 1.00 98.25 96 ARG A O 1
ATOM 716 N N . SER A 1 97 ? -0.831 -0.363 7.449 1.00 98.69 97 SER A N 1
ATOM 717 C CA . SER A 1 97 ? -0.323 -0.959 8.681 1.00 98.69 97 SER A CA 1
ATOM 718 C C . SER A 1 97 ? 0.731 -2.032 8.392 1.00 98.69 97 SER A C 1
ATOM 720 O O . SER A 1 97 ? 0.805 -2.577 7.290 1.00 98.69 97 SER A O 1
ATOM 722 N N . GLY A 1 98 ? 1.488 -2.429 9.412 1.00 98.12 98 GLY A N 1
ATOM 723 C CA . GLY A 1 98 ? 2.195 -3.706 9.386 1.00 98.12 98 GLY A CA 1
ATOM 724 C C . GLY A 1 98 ? 1.230 -4.882 9.178 1.00 98.12 98 GLY A C 1
ATOM 725 O O . GLY A 1 98 ? 0.024 -4.779 9.433 1.00 98.12 98 GLY A O 1
ATOM 726 N N . SER A 1 99 ? 1.762 -6.017 8.721 1.00 97.19 99 SER A N 1
ATOM 727 C CA . SER A 1 99 ? 0.948 -7.193 8.396 1.00 97.19 99 SER A CA 1
ATOM 728 C C . SER A 1 99 ? 0.322 -7.832 9.642 1.00 97.19 99 SER A C 1
ATOM 730 O O . SER A 1 99 ? 0.992 -8.088 10.642 1.00 97.19 99 SER A O 1
ATOM 732 N N . PHE A 1 100 ? -0.966 -8.141 9.565 1.00 97.94 100 PHE A N 1
ATOM 733 C CA . PHE A 1 100 ? -1.777 -8.915 10.506 1.00 97.94 100 PHE A CA 1
ATOM 734 C C . PHE A 1 100 ? -1.803 -10.409 10.168 1.00 97.94 100 PHE A C 1
ATOM 736 O O . PHE A 1 100 ? -2.586 -11.154 10.755 1.00 97.94 100 PHE A O 1
ATOM 743 N N . LYS A 1 101 ? -0.944 -10.884 9.257 1.00 96.31 101 LYS A N 1
ATOM 744 C CA . LYS A 1 101 ? -0.801 -12.320 8.996 1.00 96.31 101 LYS A CA 1
ATOM 745 C C . LYS A 1 101 ? -0.550 -13.068 10.312 1.00 96.31 101 LYS A C 1
ATOM 747 O O . LYS A 1 101 ? 0.367 -12.734 11.059 1.00 96.31 101 LYS A O 1
ATOM 752 N N . GLY A 1 102 ? -1.388 -14.064 10.594 1.00 96.38 102 GLY A N 1
ATOM 753 C CA . GLY A 1 102 ? -1.336 -14.851 11.831 1.00 96.38 102 GLY A CA 1
ATOM 754 C C . GLY A 1 102 ? -2.059 -14.242 13.040 1.00 96.38 102 GLY A C 1
ATOM 755 O O . GLY A 1 102 ? -2.067 -14.874 14.092 1.00 96.38 102 GLY A O 1
ATOM 756 N N . VAL A 1 103 ? -2.680 -13.064 12.917 1.00 97.88 103 VAL A N 1
ATOM 757 C CA . VAL A 1 103 ? -3.544 -12.495 13.966 1.00 97.88 103 VAL A CA 1
ATOM 758 C C . VAL A 1 103 ? -4.943 -13.102 13.858 1.00 97.88 103 VAL A C 1
ATOM 760 O O . VAL A 1 103 ? -5.517 -13.156 12.771 1.00 97.88 103 VAL A O 1
ATOM 763 N N . THR A 1 104 ? -5.506 -13.558 14.977 1.00 98.00 104 THR A N 1
ATOM 764 C CA . THR A 1 104 ? -6.870 -14.115 15.014 1.00 98.00 104 THR A CA 1
ATOM 765 C C . THR A 1 104 ? -7.924 -13.031 15.251 1.00 98.00 104 THR A C 1
ATOM 767 O O . THR A 1 104 ? -7.612 -11.932 15.719 1.00 98.00 104 THR A O 1
ATOM 770 N N . ILE A 1 105 ? -9.197 -13.334 14.975 1.00 97.94 105 ILE A N 1
ATOM 771 C CA . ILE A 1 105 ? -10.302 -12.403 15.258 1.00 97.94 105 ILE A CA 1
ATOM 772 C C . ILE A 1 105 ? -10.417 -12.127 16.762 1.00 97.94 105 ILE A C 1
ATOM 774 O O . ILE A 1 105 ? -10.647 -10.988 17.155 1.00 97.94 105 ILE A O 1
ATOM 778 N N . GLU A 1 106 ? -10.159 -13.111 17.623 1.00 97.75 106 GLU A N 1
ATOM 779 C CA . GLU A 1 106 ? -10.181 -12.930 19.080 1.00 97.75 106 GLU A CA 1
ATOM 780 C C . GLU A 1 106 ? -9.054 -12.010 19.566 1.00 97.75 106 GLU A C 1
ATOM 782 O O . GLU A 1 106 ? -9.212 -11.295 20.553 1.00 97.75 106 GLU A O 1
ATOM 787 N N . GLN A 1 107 ? -7.896 -12.023 18.898 1.00 97.94 107 GLN A N 1
ATOM 788 C CA . GLN A 1 107 ? -6.814 -11.077 19.175 1.00 97.94 107 GLN A CA 1
ATOM 789 C C . GLN A 1 107 ? -7.164 -9.677 18.665 1.00 97.94 107 GLN A C 1
ATOM 791 O O . GLN A 1 107 ? -6.929 -8.700 19.373 1.00 97.94 107 GLN A O 1
ATOM 796 N N . LEU A 1 108 ? -7.774 -9.579 17.480 1.00 97.75 108 LEU A N 1
ATOM 797 C CA . LEU A 1 108 ? -8.247 -8.319 16.907 1.00 97.75 108 LEU A CA 1
ATOM 798 C C . LEU A 1 108 ? -9.298 -7.645 17.802 1.00 97.75 108 LEU A C 1
ATOM 800 O O . LEU A 1 108 ? -9.214 -6.446 18.043 1.00 97.75 108 LEU A O 1
ATOM 804 N N . GLN A 1 109 ? -10.242 -8.413 18.348 1.00 98.00 109 GLN A N 1
ATOM 805 C CA . GLN A 1 109 ? -11.300 -7.917 19.237 1.00 98.00 109 GLN A CA 1
ATOM 806 C C . GLN A 1 109 ? -10.779 -7.306 20.545 1.00 98.00 109 GLN A C 1
ATOM 808 O O . GLN A 1 109 ? -11.501 -6.557 21.200 1.00 98.00 109 GLN A O 1
ATOM 813 N N . LYS A 1 110 ? -9.535 -7.616 20.936 1.00 97.12 110 LYS A N 1
ATOM 814 C CA . LYS A 1 110 ? -8.878 -7.040 22.119 1.00 97.12 110 LYS A CA 1
ATOM 815 C C . LYS A 1 110 ? -8.234 -5.682 21.843 1.00 97.12 110 LYS A C 1
ATOM 817 O O . LYS A 1 110 ? -7.752 -5.055 22.782 1.00 97.12 110 LYS A O 1
ATOM 822 N N . LEU A 1 111 ? -8.178 -5.241 20.585 1.00 97.12 111 LEU A N 1
ATOM 823 C CA . LEU A 1 111 ? -7.573 -3.963 20.232 1.00 97.12 111 LEU A CA 1
ATOM 824 C C . LEU A 1 111 ? -8.546 -2.819 20.520 1.00 97.12 111 LEU A C 1
ATOM 826 O O . LEU A 1 111 ? -9.675 -2.786 20.020 1.00 97.12 111 LEU A O 1
ATOM 830 N N . SER A 1 112 ? -8.075 -1.868 21.319 1.00 96.38 112 SER A N 1
ATOM 831 C CA . SER A 1 112 ? -8.810 -0.664 21.680 1.00 96.38 112 SER A CA 1
ATOM 832 C C . SER A 1 112 ? -7.873 0.496 22.013 1.00 96.38 112 SER A C 1
ATOM 834 O O . SER A 1 112 ? -6.679 0.288 22.238 1.00 96.38 112 SER A O 1
ATOM 836 N N . GLY A 1 113 ? -8.426 1.700 22.114 1.00 97.38 113 GLY A N 1
ATOM 837 C CA . GLY A 1 113 ? -7.724 2.919 22.515 1.00 97.38 113 GLY A CA 1
ATOM 838 C C . GLY A 1 113 ? -7.765 3.973 21.419 1.00 97.38 113 GLY A C 1
ATOM 839 O O . GLY A 1 113 ? -8.511 3.847 20.457 1.00 97.38 113 GLY A O 1
ATOM 840 N N . THR A 1 114 ? -6.936 5.003 21.518 1.00 97.81 114 THR A N 1
ATOM 841 C CA . THR A 1 114 ? -7.004 6.125 20.578 1.00 97.81 114 THR A CA 1
ATOM 842 C C . THR A 1 114 ? -5.947 5.983 19.488 1.00 97.81 114 THR A C 1
ATOM 844 O O . THR A 1 114 ? -4.762 5.796 19.780 1.00 97.81 114 THR A O 1
ATOM 847 N N . LEU A 1 115 ? -6.372 6.101 18.230 1.00 97.88 115 LEU A N 1
ATOM 848 C CA . LEU A 1 115 ? -5.503 6.274 17.070 1.00 97.88 115 LEU A CA 1
ATOM 849 C C . LEU A 1 115 ? -5.596 7.726 16.602 1.00 97.88 115 LEU A C 1
ATOM 851 O O . LEU A 1 115 ? -6.679 8.199 16.274 1.00 97.88 115 LEU A O 1
ATOM 855 N N . THR A 1 116 ? -4.461 8.409 16.509 1.00 97.06 116 THR A N 1
ATOM 856 C CA . THR A 1 116 ? -4.372 9.767 15.963 1.00 97.06 116 THR A CA 1
ATOM 857 C C . THR A 1 116 ? -3.465 9.787 14.743 1.00 97.06 116 THR A C 1
ATOM 859 O O . THR A 1 116 ? -2.332 9.306 14.794 1.00 97.06 116 THR A O 1
ATOM 862 N N . LEU A 1 117 ? -3.960 10.384 13.662 1.00 96.94 117 LEU A N 1
ATOM 863 C CA . LEU A 1 117 ? -3.254 10.619 12.404 1.00 96.94 117 LEU A CA 1
ATOM 864 C C . LEU A 1 117 ? -3.229 12.120 12.110 1.00 96.94 117 LEU A C 1
ATOM 866 O O . LEU A 1 117 ? -4.156 12.836 12.481 1.00 96.94 117 LEU A O 1
ATOM 870 N N . SER A 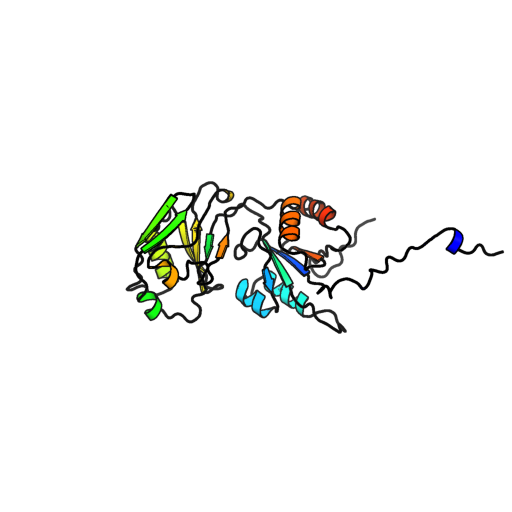1 118 ? -2.213 12.597 11.396 1.00 96.50 118 SER A N 1
ATOM 871 C CA . SER A 1 118 ? -2.288 13.890 10.715 1.00 96.50 118 SER A CA 1
ATOM 872 C C . SER A 1 118 ? -2.616 13.641 9.249 1.00 96.50 118 SER A C 1
ATOM 874 O O . SER A 1 118 ? -1.832 13.004 8.546 1.00 96.50 118 SER A O 1
ATOM 876 N N . ILE A 1 119 ? -3.785 14.103 8.805 1.00 96.19 119 ILE A N 1
ATOM 877 C CA . ILE A 1 119 ? -4.262 13.987 7.423 1.00 96.19 119 ILE A CA 1
ATOM 878 C C . ILE A 1 119 ? -4.438 15.396 6.870 1.00 96.19 119 ILE A C 1
ATOM 880 O O . ILE A 1 119 ? -5.173 16.209 7.434 1.00 96.19 119 ILE A O 1
ATOM 884 N N . ASN A 1 120 ? -3.743 15.711 5.776 1.00 94.62 120 ASN A N 1
ATOM 885 C CA . ASN A 1 120 ? -3.724 17.050 5.172 1.00 94.62 120 ASN A CA 1
ATOM 886 C C . ASN A 1 120 ? -3.350 18.152 6.187 1.00 94.62 120 ASN A C 1
ATOM 888 O O . ASN A 1 120 ? -3.935 19.237 6.195 1.00 94.62 120 ASN A O 1
ATOM 892 N N . GLY A 1 121 ? -2.416 17.844 7.096 1.00 92.44 121 GLY A N 1
ATOM 893 C CA . GLY A 1 121 ? -1.970 18.741 8.168 1.00 92.44 121 GLY A CA 1
ATOM 894 C C . GLY A 1 121 ? -2.961 18.926 9.325 1.00 92.44 121 GLY A C 1
ATOM 895 O O . GLY A 1 121 ? -2.697 19.730 10.218 1.00 92.44 121 GLY A O 1
ATOM 896 N N . LYS A 1 122 ? -4.093 18.209 9.333 1.00 93.00 122 LYS A N 1
ATOM 897 C CA . LYS A 1 122 ? -5.099 18.257 10.402 1.00 93.00 122 LYS A CA 1
ATOM 898 C C . LYS A 1 122 ? -5.077 16.973 11.220 1.00 93.00 122 LYS A C 1
ATOM 900 O O . LYS A 1 122 ? -5.033 15.880 10.663 1.00 93.00 122 LYS A O 1
ATOM 905 N N . SER A 1 123 ? -5.163 17.115 12.540 1.00 94.31 123 SER A N 1
ATOM 906 C CA . SER A 1 123 ? -5.288 15.970 13.440 1.00 94.31 123 SER A CA 1
ATOM 907 C C . SER A 1 123 ? -6.653 15.302 13.268 1.00 94.31 123 SER A C 1
ATOM 909 O O . SER A 1 123 ? -7.685 15.966 13.363 1.00 94.31 123 SER A O 1
ATOM 911 N N . ALA A 1 124 ? -6.647 13.993 13.046 1.00 94.31 124 ALA A N 1
ATOM 912 C CA . ALA A 1 124 ? -7.812 13.125 13.014 1.00 94.31 124 ALA A CA 1
ATOM 913 C C . ALA A 1 124 ? -7.614 12.023 14.060 1.00 94.31 124 ALA A C 1
ATOM 915 O O . ALA A 1 124 ? -6.744 11.164 13.909 1.00 94.31 124 ALA A O 1
ATOM 916 N N . SER A 1 125 ? -8.399 12.080 15.133 1.00 94.50 125 SER A N 1
ATOM 917 C CA . SER A 1 125 ? -8.378 11.088 16.208 1.00 94.50 125 SER A CA 1
ATOM 918 C C . SER A 1 125 ? -9.611 10.201 16.126 1.00 94.50 125 SER A C 1
ATOM 920 O O . SER A 1 125 ? -10.724 10.695 15.961 1.00 94.50 125 SER A O 1
ATOM 922 N N . ALA A 1 126 ? -9.401 8.900 16.266 1.00 93.62 126 ALA A N 1
ATOM 923 C CA . ALA A 1 126 ? -10.433 7.882 16.299 1.00 93.62 126 ALA A CA 1
ATOM 924 C C . ALA A 1 126 ? -10.289 7.052 17.570 1.00 93.62 126 ALA A C 1
ATOM 926 O O . ALA A 1 126 ? -9.195 6.581 17.892 1.00 93.62 126 ALA A O 1
ATOM 927 N N . GLU A 1 127 ? -11.406 6.840 18.259 1.00 95.69 127 GLU A N 1
ATOM 928 C CA . GLU A 1 127 ? -11.469 5.842 19.316 1.00 95.69 127 GLU A CA 1
ATOM 929 C C . GLU A 1 127 ? -11.687 4.469 18.679 1.00 95.69 127 GLU A C 1
ATOM 931 O O . GLU A 1 127 ? -12.669 4.219 17.979 1.00 95.69 127 GLU A O 1
ATOM 936 N N . VAL A 1 128 ? -10.724 3.587 18.891 1.00 96.75 128 VAL A N 1
ATOM 937 C CA . VAL A 1 128 ? -10.697 2.225 18.380 1.00 96.75 128 VAL A CA 1
ATOM 938 C C . VAL A 1 128 ? -11.340 1.329 19.421 1.00 96.75 128 VAL A C 1
ATOM 940 O O . VAL A 1 128 ? -10.933 1.300 20.582 1.00 96.75 128 VAL A O 1
ATOM 943 N N . ASN A 1 129 ? -12.324 0.554 18.987 1.00 95.50 129 ASN A N 1
ATOM 944 C CA . ASN A 1 129 ? -12.854 -0.560 19.749 1.00 95.50 129 ASN A CA 1
ATOM 945 C C . ASN A 1 129 ? -13.346 -1.622 18.769 1.00 95.50 129 ASN A C 1
ATOM 947 O O . ASN A 1 129 ? -14.317 -1.408 18.046 1.00 95.50 129 ASN A O 1
ATOM 951 N N . PHE A 1 130 ? -12.659 -2.759 18.740 1.00 96.69 130 PHE A N 1
ATOM 952 C CA . PHE A 1 130 ? -13.012 -3.878 17.871 1.00 96.69 130 PHE A CA 1
ATOM 953 C C . PHE A 1 130 ? -13.781 -4.982 18.593 1.00 96.69 130 PHE A C 1
ATOM 955 O O . PHE A 1 130 ? -13.952 -6.071 18.048 1.00 96.69 130 PHE A O 1
ATOM 962 N N . ASN A 1 131 ? -14.293 -4.725 19.795 1.00 96.19 131 ASN A N 1
ATOM 963 C CA . ASN A 1 131 ? -15.163 -5.679 20.465 1.00 96.19 131 ASN A CA 1
ATOM 964 C C . ASN A 1 131 ? -16.367 -6.025 19.566 1.00 96.19 131 ASN A C 1
ATOM 966 O O . ASN A 1 131 ? -17.030 -5.144 19.022 1.00 96.19 131 ASN A O 1
ATOM 970 N N . GLY A 1 132 ? -16.616 -7.320 19.373 1.00 95.50 132 GLY A N 1
ATOM 971 C CA . GLY A 1 132 ? -17.736 -7.810 18.571 1.00 95.50 132 GLY A CA 1
ATOM 972 C C . GLY A 1 132 ? -17.536 -7.784 17.051 1.00 95.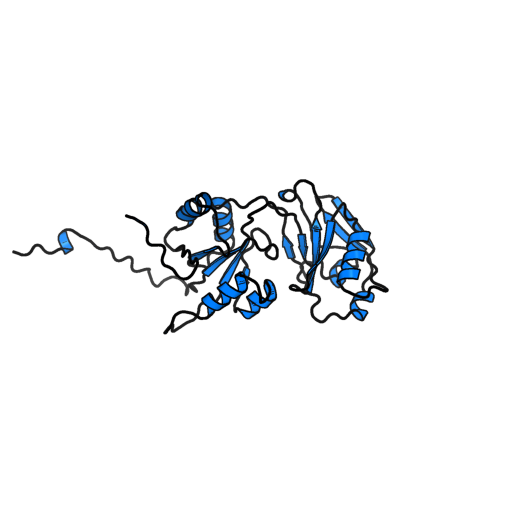50 132 GLY A C 1
ATOM 973 O O . GLY A 1 132 ? -18.414 -8.270 16.338 1.00 95.50 132 GLY A O 1
ATOM 974 N N . VAL A 1 133 ? -16.405 -7.296 16.520 1.00 97.69 133 VAL A N 1
ATOM 975 C CA . VAL A 1 133 ? -16.129 -7.437 15.077 1.00 97.69 133 VAL A CA 1
ATOM 976 C C . VAL A 1 133 ? -15.917 -8.910 14.729 1.00 97.69 133 VAL A C 1
ATOM 978 O O . VAL A 1 133 ? -15.268 -9.648 15.468 1.00 97.69 133 VAL A O 1
ATOM 981 N N . THR A 1 134 ? -16.452 -9.349 13.594 1.00 97.81 134 THR A N 1
ATOM 982 C CA . THR A 1 134 ? -16.386 -10.755 13.154 1.00 97.81 134 THR A CA 1
ATOM 983 C C . THR A 1 134 ? -15.379 -10.991 12.030 1.00 97.81 134 THR A C 1
ATOM 985 O O . THR A 1 134 ? -15.141 -12.130 11.639 1.00 97.81 134 THR A O 1
ATOM 988 N N . SER A 1 135 ? -14.779 -9.928 11.492 1.00 98.12 135 SER A N 1
ATOM 989 C CA . SER A 1 135 ? -13.772 -9.997 10.433 1.00 98.12 135 SER A CA 1
ATOM 990 C C . SER A 1 135 ? -12.867 -8.763 10.440 1.00 98.12 135 SER A C 1
ATOM 992 O O . SER A 1 135 ? -13.231 -7.710 10.968 1.00 98.12 135 SER A O 1
ATOM 994 N N . PHE A 1 136 ? -11.708 -8.861 9.786 1.00 98.44 136 PHE A N 1
ATOM 995 C CA . PHE A 1 136 ? -10.837 -7.705 9.554 1.00 98.44 136 PHE A CA 1
ATOM 996 C C . PHE A 1 136 ? -11.503 -6.625 8.687 1.00 98.44 136 PHE A C 1
ATOM 998 O O . PHE A 1 136 ? -11.296 -5.438 8.921 1.00 98.44 136 PHE A O 1
ATOM 1005 N N . ALA A 1 137 ? -12.363 -7.008 7.738 1.00 98.38 137 ALA A N 1
ATOM 1006 C CA . ALA A 1 137 ? -13.146 -6.054 6.951 1.00 98.38 137 ALA A CA 1
ATOM 1007 C C . ALA A 1 137 ? -14.179 -5.299 7.814 1.00 98.38 137 ALA A C 1
ATOM 1009 O O . ALA A 1 137 ? -14.368 -4.091 7.648 1.00 98.38 137 ALA A O 1
ATOM 1010 N N . ALA A 1 138 ? -14.801 -5.979 8.784 1.00 98.31 138 ALA A N 1
ATOM 1011 C CA . ALA A 1 138 ? -15.679 -5.333 9.760 1.00 98.31 138 ALA A CA 1
ATOM 1012 C C . ALA A 1 138 ? -14.899 -4.363 10.664 1.00 98.31 138 ALA A C 1
ATOM 1014 O O . ALA A 1 138 ? -15.365 -3.253 10.912 1.00 98.31 138 ALA A O 1
ATOM 1015 N N . ALA A 1 139 ? -13.684 -4.729 11.085 1.00 98.12 139 ALA A N 1
ATOM 1016 C CA . ALA A 1 139 ? -12.798 -3.829 11.825 1.00 98.12 139 ALA A CA 1
ATOM 1017 C C . ALA A 1 139 ? -12.371 -2.605 10.997 1.00 98.12 139 ALA A C 1
ATOM 1019 O O . ALA A 1 139 ? -12.369 -1.490 11.512 1.00 98.12 139 ALA A O 1
ATOM 1020 N N . ALA A 1 140 ? -12.083 -2.779 9.702 1.00 98.12 140 ALA A N 1
ATOM 1021 C CA . ALA A 1 140 ? -11.781 -1.668 8.798 1.00 98.12 140 ALA A CA 1
ATOM 1022 C C . ALA A 1 140 ? -12.975 -0.708 8.685 1.00 98.12 140 ALA A C 1
ATOM 1024 O O . ALA A 1 140 ? -12.810 0.502 8.806 1.00 98.12 140 ALA A O 1
ATOM 1025 N N . THR A 1 141 ? -14.191 -1.249 8.566 1.00 97.50 141 THR A N 1
ATOM 1026 C CA . THR A 1 141 ? -15.433 -0.459 8.543 1.00 97.50 141 THR A CA 1
ATOM 1027 C C . THR A 1 141 ? -15.649 0.305 9.854 1.00 97.50 141 THR A C 1
ATOM 1029 O O . THR A 1 141 ? -16.002 1.487 9.837 1.00 97.50 141 THR A O 1
ATOM 1032 N N . ALA A 1 142 ? -15.402 -0.340 10.998 1.00 96.69 142 ALA A N 1
ATOM 1033 C CA . ALA A 1 142 ? -15.476 0.304 12.307 1.00 96.69 142 ALA A CA 1
ATOM 1034 C C . ALA A 1 142 ? -14.453 1.447 12.426 1.00 96.69 142 ALA A C 1
ATOM 1036 O O . ALA A 1 142 ? -14.805 2.549 12.845 1.00 96.69 142 ALA A O 1
ATOM 1037 N N . LEU A 1 143 ? -13.214 1.225 11.975 1.00 96.75 143 LEU A N 1
ATOM 1038 C CA . LEU A 1 143 ? -12.165 2.244 11.984 1.00 96.75 143 LEU A CA 1
ATOM 1039 C C . LEU A 1 143 ? -12.472 3.407 11.029 1.00 96.75 143 LEU A C 1
ATOM 1041 O O . LEU A 1 143 ? -12.284 4.562 11.403 1.00 96.75 143 LEU A O 1
ATOM 1045 N N . GLN A 1 144 ? -13.005 3.134 9.833 1.00 96.50 144 GLN A N 1
ATOM 1046 C CA . GLN A 1 144 ? -13.477 4.173 8.909 1.00 96.50 144 GLN A CA 1
ATOM 1047 C C . GLN A 1 144 ? -14.602 5.005 9.525 1.00 96.50 144 GLN A C 1
ATOM 1049 O O . GLN A 1 144 ? -14.637 6.220 9.349 1.00 96.50 144 GLN A O 1
ATOM 1054 N N . THR A 1 145 ? -15.519 4.365 10.251 1.00 95.12 145 THR A N 1
ATOM 1055 C CA . THR A 1 145 ? -16.607 5.066 10.943 1.00 95.12 145 THR A CA 1
ATOM 1056 C C . THR A 1 145 ? -16.047 5.998 12.015 1.00 95.12 145 THR A C 1
ATOM 1058 O O . THR A 1 145 ? -16.458 7.153 12.085 1.00 95.12 145 THR A O 1
ATOM 1061 N N . ALA A 1 146 ? -15.060 5.539 12.789 1.00 93.88 146 ALA A N 1
ATOM 1062 C CA . ALA A 1 146 ? -14.414 6.342 13.825 1.00 93.88 146 ALA A CA 1
ATOM 1063 C C . ALA A 1 146 ? -13.571 7.503 13.256 1.00 93.88 146 ALA A C 1
ATOM 1065 O O . ALA A 1 146 ? -13.579 8.593 13.820 1.00 93.88 146 ALA A O 1
ATOM 1066 N N . LEU A 1 147 ? -12.881 7.304 12.125 1.00 92.44 147 LEU A N 1
ATOM 1067 C CA . LEU A 1 147 ? -12.110 8.353 11.435 1.00 92.44 147 LEU A CA 1
ATOM 1068 C C . LEU A 1 147 ? -12.971 9.281 10.563 1.00 92.44 147 LEU A C 1
ATOM 1070 O O . LEU A 1 147 ? -12.525 10.373 10.223 1.00 92.44 147 LEU A O 1
ATOM 1074 N N . THR A 1 148 ? -14.207 8.882 10.249 1.00 92.19 148 THR A N 1
ATOM 1075 C CA . THR A 1 148 ? -15.124 9.507 9.280 1.00 92.19 148 THR A CA 1
ATOM 1076 C C . THR A 1 148 ? -14.675 9.370 7.817 1.00 92.19 148 THR A C 1
ATOM 1078 O O . THR A 1 148 ? -13.591 9.801 7.429 1.00 92.19 148 THR A O 1
ATOM 1081 N N . ALA A 1 149 ? -15.574 8.882 6.950 1.00 83.25 149 ALA A N 1
ATOM 1082 C CA . ALA A 1 149 ? -15.317 8.693 5.512 1.00 83.25 149 ALA A CA 1
ATOM 1083 C C . ALA A 1 149 ? -14.927 9.983 4.756 1.00 83.25 149 ALA A C 1
ATOM 1085 O O . ALA A 1 149 ? -14.277 9.929 3.716 1.00 83.25 149 ALA A O 1
ATOM 1086 N N . ALA A 1 150 ? -15.312 11.149 5.282 1.00 84.56 150 ALA A N 1
ATOM 1087 C CA . ALA A 1 150 ? -14.929 12.455 4.745 1.00 84.56 150 ALA A CA 1
ATOM 1088 C C . ALA A 1 150 ? -13.443 12.799 4.968 1.00 84.56 150 ALA A C 1
ATOM 1090 O O . ALA A 1 150 ? -12.923 13.697 4.309 1.00 84.56 150 ALA A O 1
ATOM 1091 N N . VAL A 1 151 ? -12.774 12.114 5.900 1.00 90.38 151 VAL A N 1
ATOM 1092 C CA . VAL A 1 151 ? -11.351 12.296 6.214 1.00 90.38 151 VAL A CA 1
ATOM 1093 C C . VAL A 1 151 ? -10.517 11.200 5.562 1.00 90.38 151 VAL A C 1
ATOM 1095 O O . VAL A 1 151 ? -9.481 11.492 4.964 1.00 90.38 151 VAL A O 1
ATOM 1098 N N . ALA A 1 152 ? -10.962 9.947 5.659 1.00 95.50 152 ALA A N 1
ATOM 1099 C CA . ALA A 1 152 ? -10.271 8.810 5.070 1.00 95.50 152 ALA A CA 1
ATOM 1100 C C . ALA A 1 152 ? -11.212 7.635 4.799 1.00 95.50 152 ALA A C 1
ATOM 1102 O O . ALA A 1 152 ? -12.218 7.440 5.480 1.00 95.50 152 ALA A O 1
ATOM 1103 N N . THR A 1 153 ? -10.826 6.803 3.840 1.00 96.94 153 THR A N 1
ATOM 1104 C CA . THR A 1 153 ? -11.392 5.463 3.650 1.00 96.94 153 THR A CA 1
ATOM 1105 C C . THR A 1 153 ? -10.470 4.433 4.288 1.00 96.94 153 THR A C 1
ATOM 1107 O O . THR A 1 153 ? -9.254 4.629 4.312 1.00 96.94 153 THR A O 1
ATOM 1110 N N . VAL A 1 154 ? -11.036 3.359 4.838 1.00 97.81 154 VAL A N 1
ATOM 1111 C CA . VAL A 1 154 ? -10.259 2.292 5.477 1.00 97.81 154 VAL A CA 1
ATOM 1112 C C . VAL A 1 154 ? -10.704 0.949 4.931 1.00 97.81 154 VAL A C 1
ATOM 1114 O O . VAL A 1 154 ? -11.872 0.579 5.021 1.00 97.81 154 VAL A O 1
ATOM 1117 N N . VAL A 1 155 ? -9.751 0.196 4.394 1.00 98.12 155 VAL A N 1
ATOM 1118 C CA . VAL A 1 155 ? -9.970 -1.150 3.855 1.00 98.12 155 VAL A CA 1
ATOM 1119 C C . VAL A 1 155 ? -8.966 -2.104 4.487 1.00 98.12 155 VAL A C 1
ATOM 1121 O O . VAL A 1 155 ? -7.855 -1.709 4.832 1.00 98.12 155 VAL A O 1
ATOM 1124 N N . PHE A 1 156 ? -9.350 -3.368 4.654 1.00 98.25 156 PHE A N 1
ATOM 1125 C CA . PHE A 1 156 ? -8.388 -4.424 4.944 1.00 98.25 156 PHE A CA 1
ATOM 1126 C C . PHE A 1 156 ? -7.957 -5.093 3.638 1.00 98.25 156 PHE A C 1
ATOM 1128 O O . PHE A 1 156 ? -8.769 -5.722 2.960 1.00 98.25 156 PHE A O 1
ATOM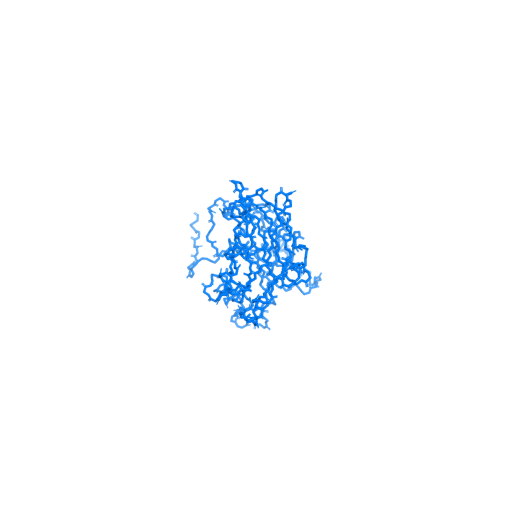 1135 N N . ASP A 1 157 ? -6.686 -4.940 3.289 1.00 96.81 157 ASP A N 1
ATOM 1136 C CA . ASP A 1 157 ? -6.056 -5.582 2.143 1.00 96.81 157 ASP A CA 1
ATOM 1137 C C . ASP A 1 157 ? -5.689 -7.023 2.510 1.00 96.81 157 ASP A C 1
ATOM 1139 O O . ASP A 1 157 ? -4.865 -7.264 3.395 1.00 96.81 157 ASP A O 1
ATOM 1143 N N . THR A 1 158 ? -6.301 -7.991 1.834 1.00 95.00 158 THR A N 1
ATOM 1144 C CA . THR A 1 158 ? -6.089 -9.422 2.084 1.00 95.00 158 THR A CA 1
ATOM 1145 C C . THR A 1 158 ? -4.790 -9.962 1.487 1.00 95.00 158 THR A C 1
ATOM 1147 O O . THR A 1 158 ? -4.287 -10.975 1.971 1.00 95.00 158 THR A O 1
ATOM 1150 N N . THR A 1 159 ? -4.208 -9.287 0.493 1.00 93.12 159 THR A N 1
ATOM 1151 C CA . THR A 1 159 ? -2.895 -9.631 -0.071 1.00 93.12 159 THR A CA 1
ATOM 1152 C C . THR A 1 159 ? -1.812 -9.281 0.942 1.00 93.12 159 THR A C 1
ATOM 1154 O O . THR A 1 159 ? -1.045 -10.137 1.379 1.00 93.12 159 THR A O 1
ATOM 1157 N N . GLN A 1 160 ? -1.820 -8.036 1.421 1.00 94.62 160 GLN A N 1
ATOM 1158 C CA . GLN A 1 160 ? -0.863 -7.546 2.422 1.00 94.62 160 GLN A CA 1
ATOM 1159 C C . GLN A 1 160 ? -1.195 -8.005 3.852 1.00 94.62 160 GLN A C 1
ATOM 1161 O O . GLN A 1 160 ? -0.352 -7.943 4.755 1.00 94.62 160 GLN A O 1
ATOM 1166 N N . ASN A 1 161 ? -2.421 -8.493 4.064 1.00 96.94 161 ASN A N 1
ATOM 1167 C CA . ASN A 1 161 ? -3.013 -8.734 5.377 1.00 96.94 161 ASN A CA 1
ATOM 1168 C C . ASN A 1 161 ? -2.903 -7.481 6.257 1.00 96.94 161 ASN A C 1
ATOM 1170 O O . ASN A 1 161 ? -2.434 -7.564 7.384 1.00 96.94 161 ASN A O 1
ATOM 1174 N N . ALA A 1 162 ? -3.249 -6.305 5.741 1.00 98.25 162 ALA A N 1
ATOM 1175 C CA . ALA A 1 162 ? -2.989 -5.030 6.409 1.00 98.25 162 ALA A CA 1
ATOM 1176 C C . ALA A 1 162 ? -4.173 -4.071 6.278 1.00 98.25 162 ALA A C 1
ATOM 1178 O O . ALA A 1 162 ? -4.902 -4.096 5.289 1.00 98.25 162 ALA A O 1
ATOM 1179 N N . PHE A 1 163 ? -4.346 -3.188 7.260 1.00 98.50 163 PHE A N 1
ATOM 1180 C CA . PHE A 1 163 ? -5.271 -2.066 7.134 1.00 98.50 163 PHE A CA 1
ATOM 1181 C C . PHE A 1 163 ? -4.632 -0.983 6.270 1.00 98.50 163 PHE A C 1
ATOM 1183 O O . PHE A 1 163 ? -3.493 -0.587 6.512 1.00 98.50 163 PHE A O 1
ATOM 1190 N N . VAL A 1 164 ? -5.372 -0.486 5.288 1.00 98.38 164 VAL A N 1
ATOM 1191 C CA . VAL A 1 164 ? -4.973 0.627 4.428 1.00 98.38 164 VAL A CA 1
ATOM 1192 C C . VAL A 1 164 ? -5.927 1.780 4.691 1.00 98.38 164 VAL A C 1
ATOM 1194 O O . VAL A 1 164 ? -7.128 1.665 4.450 1.00 98.38 164 VAL A O 1
ATOM 1197 N N . ILE A 1 165 ? -5.385 2.876 5.215 1.00 98.25 165 ILE A N 1
ATOM 1198 C CA . ILE A 1 165 ? -6.090 4.135 5.440 1.00 98.25 165 ILE A CA 1
ATOM 1199 C C . ILE A 1 165 ? -5.704 5.073 4.303 1.00 98.25 165 ILE A C 1
ATOM 1201 O O . ILE A 1 165 ? -4.553 5.497 4.230 1.00 98.25 165 ILE A O 1
ATOM 1205 N N . THR A 1 166 ? -6.647 5.407 3.429 1.00 98.06 166 THR A N 1
ATOM 1206 C CA . THR A 1 166 ? -6.427 6.311 2.292 1.00 98.06 166 THR A CA 1
ATOM 1207 C C . THR A 1 166 ? -7.101 7.647 2.563 1.00 98.06 166 THR A C 1
ATOM 1209 O O . THR A 1 166 ? -8.308 7.697 2.806 1.00 98.06 166 THR A O 1
ATOM 1212 N N . ALA A 1 167 ? -6.326 8.730 2.519 1.00 97.56 167 ALA A N 1
ATOM 1213 C CA . ALA A 1 167 ? -6.817 10.082 2.740 1.00 97.56 167 ALA A CA 1
ATOM 1214 C C . ALA A 1 167 ? -7.892 10.453 1.707 1.00 97.56 167 ALA A C 1
ATOM 1216 O O . ALA A 1 167 ? -7.742 10.206 0.510 1.00 97.56 167 ALA A O 1
ATOM 1217 N N . ALA A 1 168 ? -8.972 11.072 2.172 1.00 93.94 168 ALA A N 1
ATOM 1218 C CA . ALA A 1 168 ? -10.005 11.621 1.309 1.00 93.94 168 ALA A CA 1
ATOM 1219 C C . ALA A 1 168 ? -9.643 13.052 0.878 1.00 93.94 168 ALA A C 1
ATOM 1221 O O . ALA A 1 168 ? -9.039 13.827 1.626 1.00 93.94 168 ALA A O 1
ATOM 1222 N N . GLY A 1 169 ? -10.038 13.426 -0.337 1.00 88.75 169 GLY A N 1
ATOM 1223 C CA . GLY A 1 169 ? -9.850 14.778 -0.851 1.00 88.75 169 GLY A CA 1
ATOM 1224 C C . GLY A 1 169 ? -10.216 14.897 -2.327 1.00 88.75 169 GLY A C 1
ATOM 1225 O O . GLY A 1 169 ? -10.112 13.933 -3.077 1.00 88.75 169 GLY A O 1
ATOM 1226 N N . ALA A 1 170 ? -10.621 16.097 -2.750 1.00 89.50 170 ALA A N 1
ATOM 1227 C CA . ALA A 1 170 ? -10.940 16.377 -4.155 1.00 89.50 170 ALA A CA 1
ATOM 1228 C C . ALA A 1 170 ? -9.701 16.356 -5.073 1.00 89.50 170 ALA A C 1
ATOM 1230 O O . ALA A 1 170 ? -9.834 16.157 -6.275 1.00 89.50 170 ALA A O 1
ATOM 1231 N N . LYS A 1 171 ? -8.510 16.576 -4.499 1.00 94.56 171 LYS A N 1
ATOM 1232 C CA . LYS A 1 171 ? -7.207 16.517 -5.173 1.00 94.56 171 LYS A CA 1
ATOM 1233 C C . LYS A 1 171 ? -6.351 15.430 -4.521 1.00 94.56 171 LYS A C 1
ATOM 1235 O O . LYS A 1 171 ? -5.647 15.742 -3.555 1.00 94.56 171 LYS A O 1
ATOM 1240 N N . PRO A 1 172 ? -6.457 14.164 -4.957 1.00 95.31 172 PRO A N 1
ATOM 1241 C CA . PRO A 1 172 ? -5.746 13.051 -4.330 1.00 95.31 172 PRO A CA 1
ATOM 1242 C C . PRO A 1 172 ? -4.230 13.297 -4.265 1.00 95.31 172 PRO A C 1
ATOM 1244 O O . PRO A 1 172 ? -3.613 13.078 -3.226 1.00 95.31 172 PRO A O 1
ATOM 1247 N N . GLU A 1 173 ? -3.644 13.875 -5.308 1.00 96.19 173 GLU A N 1
ATOM 1248 C CA . GLU A 1 173 ? -2.218 14.180 -5.407 1.00 96.19 173 GLU A CA 1
ATOM 1249 C C . GLU A 1 173 ? -1.692 15.159 -4.355 1.00 96.19 173 GLU A C 1
ATOM 1251 O O . GLU A 1 173 ? -0.503 15.169 -4.068 1.00 96.19 173 GLU A O 1
ATOM 1256 N N . SER A 1 174 ? -2.564 15.992 -3.783 1.00 96.31 174 SER A N 1
ATOM 1257 C CA . SER A 1 174 ? -2.189 16.980 -2.762 1.00 96.31 174 SER A CA 1
ATOM 1258 C C . SER A 1 174 ? -2.392 16.468 -1.338 1.00 96.31 174 SER A C 1
ATOM 1260 O O . SER A 1 174 ? -2.144 17.203 -0.382 1.00 96.31 174 SER A O 1
ATOM 1262 N N . THR A 1 175 ? -2.912 15.249 -1.180 1.00 97.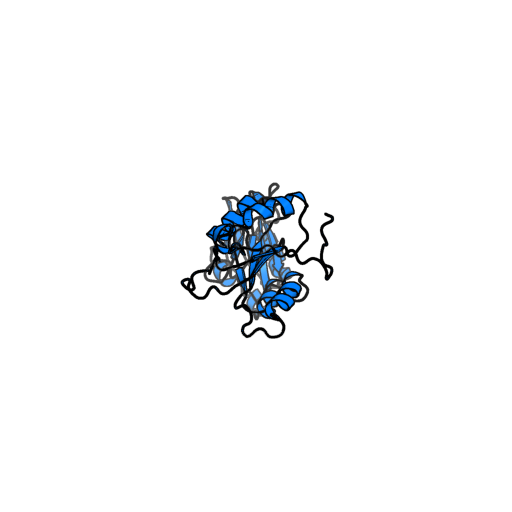88 175 THR A N 1
ATOM 1263 C CA . THR A 1 175 ? -3.201 14.716 0.149 1.00 97.88 175 THR A CA 1
ATOM 1264 C C . THR A 1 175 ? -1.932 14.275 0.866 1.00 97.88 175 THR A C 1
ATOM 1266 O O . THR A 1 175 ? -0.966 13.834 0.240 1.00 97.88 175 THR A O 1
ATOM 1269 N N . THR A 1 176 ? -1.938 14.383 2.193 1.00 97.62 176 THR A N 1
ATOM 1270 C CA . THR A 1 176 ? -0.843 13.915 3.045 1.00 97.62 176 THR A CA 1
ATOM 1271 C C . THR A 1 176 ? -1.351 13.090 4.212 1.00 97.62 176 THR A C 1
ATOM 1273 O O . THR A 1 176 ? -2.468 13.294 4.692 1.00 97.62 176 THR A O 1
ATOM 1276 N N . ILE A 1 177 ? -0.522 12.156 4.678 1.00 98.06 177 ILE A N 1
ATOM 1277 C CA . ILE A 1 177 ? -0.799 11.333 5.859 1.00 98.06 177 ILE A CA 1
ATOM 1278 C C . ILE A 1 177 ? 0.489 11.035 6.632 1.00 98.06 177 ILE A C 1
ATOM 1280 O O . ILE A 1 177 ? 1.560 10.888 6.038 1.00 98.06 177 ILE A O 1
ATOM 1284 N N . THR A 1 178 ? 0.397 10.950 7.957 1.00 98.00 178 THR A N 1
ATOM 1285 C CA . THR A 1 178 ? 1.507 10.559 8.842 1.00 98.00 178 THR A CA 1
ATOM 1286 C C . THR A 1 178 ? 1.300 9.168 9.430 1.00 98.00 178 THR A C 1
ATOM 1288 O O . THR A 1 178 ? 0.210 8.605 9.358 1.00 98.00 178 THR A O 1
ATOM 1291 N N . PHE A 1 179 ? 2.335 8.635 10.083 1.00 98.44 179 PHE A N 1
ATOM 1292 C CA . PHE A 1 179 ? 2.185 7.451 10.925 1.00 98.44 179 PHE A CA 1
ATOM 1293 C C . PHE A 1 179 ? 1.203 7.729 12.068 1.00 98.44 179 PHE A C 1
ATOM 1295 O O . PHE A 1 179 ? 1.005 8.881 12.475 1.00 98.44 179 PHE A O 1
ATOM 1302 N N . GLY A 1 180 ? 0.595 6.658 12.571 1.00 97.38 180 GLY A N 1
ATOM 1303 C CA . GLY A 1 180 ? -0.297 6.701 13.718 1.00 97.38 180 GLY A CA 1
ATOM 1304 C C . GLY A 1 180 ? 0.436 7.018 15.015 1.00 97.38 180 GLY A C 1
ATOM 1305 O O . GLY A 1 180 ? 1.592 6.653 15.216 1.00 97.38 180 GLY A O 1
ATOM 1306 N N . SER A 1 181 ? -0.284 7.663 15.922 1.00 97.81 181 SER A N 1
ATOM 1307 C CA . SER A 1 181 ? 0.104 7.901 17.312 1.00 97.81 181 SER A CA 1
ATOM 1308 C C . SER A 1 181 ? -1.076 7.608 18.245 1.00 97.81 181 SER A C 1
ATOM 1310 O O . SER A 1 181 ? -2.184 7.334 17.781 1.00 97.81 181 SER A O 1
ATOM 1312 N N . GLY A 1 182 ? -0.846 7.647 19.557 1.00 97.12 182 GLY A N 1
ATOM 1313 C CA . GLY A 1 182 ? -1.839 7.250 20.558 1.00 97.12 182 GLY A CA 1
ATOM 1314 C C . GLY A 1 182 ? -1.720 5.778 20.959 1.00 97.12 182 GLY A C 1
ATOM 1315 O O . GLY A 1 182 ? -0.897 5.033 20.425 1.00 97.12 182 GLY A O 1
ATOM 1316 N N . SER A 1 183 ? -2.525 5.361 21.936 1.00 97.81 183 SER A N 1
ATOM 1317 C CA . SER A 1 183 ? -2.421 4.037 22.564 1.00 97.81 183 SER A CA 1
ATOM 1318 C C . SER A 1 183 ? -2.752 2.878 21.622 1.00 97.81 183 SER A C 1
ATOM 1320 O O . SER A 1 183 ? -2.240 1.779 21.817 1.00 97.81 183 SER A O 1
ATOM 1322 N N . ALA A 1 184 ? -3.555 3.117 20.580 1.00 97.44 184 ALA A N 1
ATOM 1323 C CA . ALA A 1 184 ? -3.901 2.095 19.597 1.00 97.44 184 ALA A CA 1
ATOM 1324 C C . ALA A 1 184 ? -2.907 2.009 18.425 1.00 97.44 184 ALA A C 1
ATOM 1326 O O . ALA A 1 184 ? -2.985 1.061 17.647 1.00 97.44 184 ALA A O 1
ATOM 1327 N N . ALA A 1 185 ? -1.958 2.944 18.280 1.00 97.88 185 ALA A N 1
ATOM 1328 C CA . ALA A 1 185 ? -1.095 3.005 17.098 1.00 97.88 185 ALA A CA 1
ATOM 1329 C C . ALA A 1 185 ? -0.166 1.792 16.949 1.00 97.88 185 ALA A C 1
ATOM 1331 O O . ALA A 1 185 ? -0.121 1.194 15.876 1.00 97.88 185 ALA A O 1
ATOM 1332 N N . GLU A 1 186 ? 0.556 1.398 18.002 1.00 98.00 186 GLU A N 1
ATOM 1333 C CA . GLU A 1 186 ? 1.411 0.203 17.952 1.00 98.00 186 GLU A CA 1
ATOM 1334 C C . GLU A 1 186 ? 0.599 -1.100 17.860 1.00 98.00 186 GLU A C 1
ATOM 1336 O O . GLU A 1 186 ? 0.908 -1.909 16.981 1.00 98.00 186 GLU A O 1
ATOM 1341 N N . PRO A 1 187 ? -0.471 -1.316 18.659 1.00 97.25 187 PRO A N 1
ATOM 1342 C CA . PRO A 1 187 ? -1.304 -2.513 18.522 1.00 97.25 187 PRO A CA 1
ATOM 1343 C C . PRO A 1 187 ? -1.957 -2.658 17.140 1.00 97.25 187 PRO A C 1
ATOM 1345 O O . PRO A 1 187 ? -2.076 -3.773 16.633 1.00 97.25 187 PRO A O 1
ATOM 1348 N N . LEU A 1 188 ? -2.336 -1.543 16.502 1.00 97.69 188 LEU A N 1
ATOM 1349 C CA . LEU A 1 188 ? -2.844 -1.530 15.126 1.00 97.69 188 LEU A CA 1
ATOM 1350 C C . LEU A 1 188 ? -1.748 -1.590 14.057 1.00 97.69 188 LEU A C 1
ATOM 1352 O O . LEU A 1 188 ? -2.055 -1.581 12.866 1.00 97.69 188 LEU A O 1
ATOM 1356 N N . LYS A 1 189 ? -0.479 -1.647 14.464 1.00 98.38 189 LYS A N 1
ATOM 1357 C CA . LYS A 1 189 ? 0.691 -1.650 13.585 1.00 98.38 189 LYS A CA 1
ATOM 1358 C C . LYS A 1 189 ? 0.748 -0.439 12.649 1.00 98.38 189 LYS A C 1
ATOM 1360 O O . LYS A 1 189 ? 1.100 -0.573 11.483 1.00 98.38 189 LYS A O 1
ATOM 1365 N N . MET A 1 190 ? 0.360 0.736 13.138 1.00 98.31 190 MET A N 1
ATOM 1366 C CA . MET A 1 190 ? 0.278 1.995 12.380 1.00 98.31 190 MET A CA 1
ATOM 1367 C C . MET A 1 190 ? 1.537 2.865 12.520 1.00 98.31 190 MET A C 1
ATOM 1369 O O . MET A 1 190 ? 1.546 4.015 12.082 1.00 98.31 190 MET A O 1
ATOM 1373 N N . THR A 1 191 ? 2.598 2.341 13.137 1.00 98.19 191 THR A N 1
ATOM 1374 C CA . THR A 1 191 ? 3.864 3.050 13.371 1.00 98.19 191 THR A CA 1
ATOM 1375 C C . THR A 1 191 ? 4.972 2.500 12.477 1.00 98.19 191 THR A C 1
ATOM 1377 O O . THR A 1 191 ? 4.953 1.330 12.092 1.00 98.19 191 THR A O 1
ATOM 1380 N N . SER A 1 192 ? 5.996 3.304 12.188 1.00 96.56 192 SER A N 1
ATOM 1381 C CA . SER A 1 192 ? 7.179 2.835 11.448 1.00 96.56 192 SER A CA 1
ATOM 1382 C C . SER A 1 192 ? 7.825 1.607 12.103 1.00 96.56 192 SER A C 1
ATOM 1384 O O . SER A 1 192 ? 8.210 0.663 11.420 1.00 96.56 192 SER A O 1
ATOM 1386 N N . ASN A 1 193 ? 7.871 1.575 13.438 1.00 96.50 193 ASN A N 1
ATOM 1387 C CA . ASN A 1 193 ? 8.487 0.493 14.214 1.00 96.50 193 ASN A CA 1
ATOM 1388 C C . ASN A 1 193 ? 7.724 -0.833 14.107 1.00 96.50 193 ASN A C 1
ATOM 1390 O O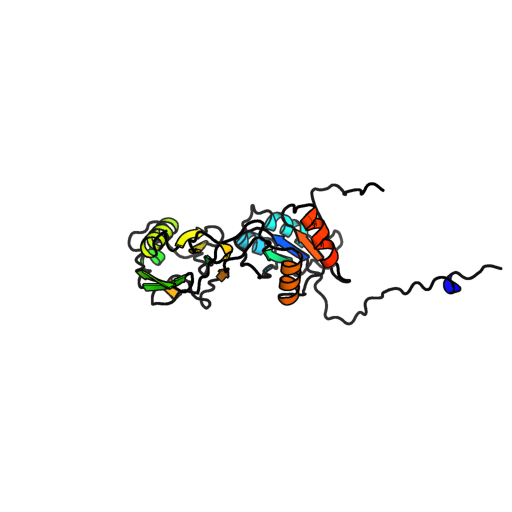 . ASN A 1 193 ? 8.285 -1.894 14.364 1.00 96.50 193 ASN A O 1
ATOM 1394 N N . THR A 1 194 ? 6.448 -0.778 13.729 1.00 97.31 194 THR A N 1
ATOM 1395 C CA . THR A 1 194 ? 5.593 -1.955 13.541 1.00 97.31 194 THR A CA 1
ATOM 1396 C C . THR A 1 194 ? 5.471 -2.361 12.070 1.00 97.31 194 THR A C 1
ATOM 1398 O O . THR A 1 194 ? 4.672 -3.235 11.734 1.00 97.31 194 THR A O 1
ATOM 1401 N N . GLY A 1 195 ? 6.292 -1.765 11.197 1.00 95.69 195 GLY A N 1
ATOM 1402 C CA . GLY A 1 195 ? 6.342 -2.075 9.770 1.00 95.69 195 GLY A CA 1
ATOM 1403 C C . GLY A 1 195 ? 5.270 -1.370 8.942 1.00 95.69 195 GLY A C 1
ATOM 1404 O O . GLY A 1 195 ? 4.993 -1.810 7.827 1.00 95.69 195 GLY A O 1
ATOM 1405 N N . ALA A 1 196 ? 4.654 -0.305 9.465 1.00 97.88 196 ALA A N 1
ATOM 1406 C CA . ALA A 1 196 ? 3.747 0.513 8.674 1.00 97.88 196 ALA A CA 1
ATOM 1407 C C . ALA A 1 196 ? 4.497 1.226 7.539 1.00 97.88 196 ALA A C 1
ATOM 1409 O O . ALA A 1 196 ? 5.656 1.621 7.687 1.00 97.88 196 ALA A O 1
ATOM 1410 N N . VAL A 1 197 ? 3.810 1.447 6.422 1.00 97.12 197 VAL A N 1
ATOM 1411 C CA . VAL A 1 197 ? 4.343 2.126 5.235 1.00 97.12 197 VAL A CA 1
ATOM 1412 C C . VAL A 1 197 ? 3.416 3.268 4.853 1.00 97.12 197 VAL A C 1
ATOM 1414 O O . VAL A 1 197 ? 2.196 3.124 4.903 1.00 97.12 197 VAL A O 1
ATOM 1417 N N . ILE A 1 198 ? 3.996 4.393 4.445 1.00 97.38 198 ILE A N 1
ATOM 1418 C CA . ILE A 1 198 ? 3.255 5.544 3.934 1.00 97.38 198 ILE A CA 1
ATOM 1419 C C . ILE A 1 198 ? 3.584 5.747 2.462 1.00 97.38 198 ILE A C 1
ATOM 1421 O O . ILE A 1 198 ? 4.746 5.677 2.066 1.00 97.38 198 ILE A O 1
ATOM 1425 N N . SER A 1 199 ? 2.564 6.089 1.686 1.00 97.00 199 SER A N 1
ATOM 1426 C CA . SER A 1 199 ? 2.723 6.807 0.427 1.00 97.00 199 SER A CA 1
ATOM 1427 C C . SER A 1 199 ? 2.044 8.156 0.553 1.00 97.00 199 SER A C 1
ATOM 1429 O O . SER A 1 199 ? 0.896 8.222 0.986 1.00 97.00 199 SER A O 1
ATOM 1431 N N . GLN A 1 200 ? 2.723 9.228 0.158 1.00 97.31 200 GLN A N 1
ATOM 1432 C CA . GLN A 1 200 ? 2.063 10.525 0.024 1.00 97.31 200 GLN A CA 1
ATOM 1433 C C . GLN A 1 200 ? 1.233 10.574 -1.260 1.00 97.31 200 GLN A C 1
ATOM 1435 O O . GLN A 1 200 ? 1.400 9.735 -2.155 1.00 97.31 200 GLN A O 1
ATOM 1440 N N . GLY A 1 201 ? 0.330 11.553 -1.322 1.00 97.06 201 GLY A N 1
ATOM 1441 C CA . GLY A 1 201 ? -0.377 11.877 -2.545 1.00 97.06 201 GLY A CA 1
ATOM 1442 C C . GLY A 1 201 ? 0.623 12.265 -3.628 1.00 97.06 201 GLY A C 1
ATOM 1443 O O . GLY A 1 201 ? 1.658 12.870 -3.345 1.00 97.06 201 GLY A O 1
ATOM 1444 N N . ALA A 1 202 ? 0.339 11.872 -4.864 1.00 96.38 202 ALA A N 1
ATOM 1445 C CA . ALA A 1 202 ? 1.185 12.210 -5.997 1.00 96.38 202 ALA A CA 1
ATOM 1446 C C . ALA A 1 202 ? 0.377 12.352 -7.289 1.00 96.38 202 ALA A C 1
ATOM 1448 O O . ALA A 1 202 ? -0.641 11.667 -7.450 1.00 96.38 202 ALA A O 1
ATOM 1449 N N . PRO A 1 203 ? 0.815 13.228 -8.210 1.00 95.88 203 PRO A N 1
ATOM 1450 C CA . PRO A 1 203 ? 0.180 13.384 -9.509 1.00 95.88 203 PRO A CA 1
ATOM 1451 C C . PRO A 1 203 ? 0.445 12.161 -10.399 1.00 95.88 203 PRO A C 1
ATOM 1453 O O . PRO A 1 203 ? 1.092 11.187 -9.996 1.00 95.88 203 PRO A O 1
ATOM 1456 N N . VAL A 1 204 ? -0.070 12.226 -11.628 1.00 93.88 204 VAL A N 1
ATOM 1457 C CA . VAL A 1 204 ? 0.382 11.355 -12.721 1.00 93.88 204 VAL A CA 1
ATOM 1458 C C . VAL A 1 204 ? 1.899 11.494 -12.850 1.00 93.88 204 VAL A C 1
ATOM 1460 O O . VAL A 1 204 ? 2.426 12.605 -12.783 1.00 93.88 204 VAL A O 1
ATOM 1463 N N . SER A 1 205 ? 2.594 10.370 -13.001 1.00 92.19 205 SER A N 1
ATOM 1464 C CA . SER A 1 205 ? 4.045 10.345 -13.127 1.00 92.19 205 SER A CA 1
ATOM 1465 C C . SER A 1 205 ? 4.484 10.971 -14.446 1.00 92.19 205 SER A C 1
ATOM 1467 O O . SER A 1 205 ? 4.050 10.556 -15.521 1.00 92.19 205 SER A O 1
ATOM 1469 N N . ASP A 1 206 ? 5.409 11.919 -14.349 1.00 91.00 206 ASP A N 1
ATOM 1470 C CA . ASP A 1 206 ? 6.240 12.342 -15.468 1.00 91.00 206 ASP A CA 1
ATOM 1471 C C . ASP A 1 206 ? 7.454 11.408 -15.589 1.00 91.00 206 ASP A C 1
ATOM 1473 O O . ASP A 1 206 ? 8.039 10.985 -14.586 1.00 91.00 206 ASP A O 1
ATOM 1477 N N . VAL A 1 207 ? 7.810 11.034 -16.819 1.00 89.00 207 VAL A N 1
ATOM 1478 C CA . VAL A 1 207 ? 8.881 10.064 -17.078 1.00 89.00 207 VAL A CA 1
ATOM 1479 C C . VAL A 1 207 ? 10.255 10.603 -16.653 1.00 89.00 207 VAL A C 1
ATOM 1481 O O . VAL A 1 207 ? 10.908 9.923 -15.852 1.00 89.00 207 VAL A O 1
ATOM 1484 N N . PRO A 1 208 ? 10.715 11.777 -17.135 1.00 87.19 208 PRO A N 1
ATOM 1485 C CA . PRO A 1 208 ? 11.938 12.412 -16.652 1.00 87.19 208 PRO A CA 1
ATOM 1486 C C . PRO A 1 208 ? 12.053 12.455 -15.126 1.00 87.19 208 PRO A C 1
ATOM 1488 O O . PRO A 1 208 ? 13.041 11.949 -14.584 1.00 87.19 208 PRO A O 1
ATOM 1491 N N . ASP A 1 209 ? 11.037 12.973 -14.436 1.00 88.81 209 ASP A N 1
ATOM 1492 C CA . ASP A 1 209 ? 11.071 13.127 -12.976 1.00 88.81 209 ASP A CA 1
ATOM 1493 C C . ASP A 1 209 ? 11.124 11.774 -12.259 1.00 88.81 209 ASP A C 1
ATOM 1495 O O . ASP A 1 209 ? 11.903 11.584 -11.321 1.00 88.81 209 ASP A O 1
ATOM 1499 N N . THR A 1 210 ? 10.354 10.791 -12.740 1.00 90.56 210 THR A N 1
ATOM 1500 C CA . THR A 1 210 ? 10.379 9.425 -12.195 1.00 90.56 210 THR A CA 1
ATOM 1501 C C . THR A 1 210 ? 11.777 8.821 -12.330 1.00 90.56 210 THR A C 1
ATOM 1503 O O . THR A 1 210 ? 12.302 8.243 -11.378 1.00 90.56 210 THR A O 1
ATOM 1506 N N . MET A 1 211 ? 12.417 8.964 -13.492 1.00 88.00 211 MET A N 1
ATOM 1507 C CA . MET A 1 211 ? 13.744 8.389 -13.724 1.00 88.00 211 MET A CA 1
ATOM 1508 C C . MET A 1 211 ? 14.835 9.071 -12.895 1.00 88.00 211 MET A C 1
ATOM 1510 O O . MET A 1 211 ? 15.781 8.395 -12.488 1.00 88.00 211 MET A O 1
ATOM 1514 N N . VAL A 1 212 ? 14.719 10.375 -12.628 1.00 88.06 212 VAL A N 1
ATOM 1515 C CA . VAL A 1 212 ? 15.603 11.080 -11.685 1.00 88.06 212 VAL A CA 1
ATOM 1516 C C . VAL A 1 212 ? 15.409 10.526 -10.274 1.00 88.06 212 VAL A C 1
ATOM 1518 O O . VAL A 1 212 ? 16.373 10.049 -9.680 1.00 88.06 212 VAL A O 1
ATOM 1521 N N . ALA A 1 213 ? 14.167 10.465 -9.787 1.00 88.81 213 ALA A N 1
ATOM 1522 C CA . ALA A 1 213 ? 13.861 9.963 -8.447 1.00 88.81 213 ALA A CA 1
ATOM 1523 C C . ALA A 1 213 ? 14.343 8.518 -8.227 1.00 88.81 213 ALA A C 1
ATOM 1525 O O . ALA A 1 213 ? 14.891 8.188 -7.177 1.00 88.81 213 ALA A O 1
ATOM 1526 N N . ILE A 1 214 ? 14.196 7.655 -9.235 1.00 89.88 214 ILE A N 1
ATOM 1527 C CA . ILE A 1 214 ? 14.681 6.272 -9.180 1.00 89.88 214 ILE A CA 1
ATOM 1528 C C . ILE A 1 214 ? 16.204 6.219 -9.095 1.00 89.88 214 ILE A C 1
ATOM 1530 O O . ILE A 1 214 ? 16.720 5.444 -8.295 1.00 89.88 214 ILE A O 1
ATOM 1534 N N . LYS A 1 215 ? 16.925 7.014 -9.898 1.00 86.12 215 LYS A N 1
ATOM 1535 C CA . LYS A 1 215 ? 18.399 7.059 -9.868 1.00 86.12 215 LYS A CA 1
ATOM 1536 C C . LYS A 1 215 ? 18.926 7.561 -8.527 1.00 86.12 215 LYS A C 1
ATOM 1538 O O . LYS A 1 215 ? 19.951 7.061 -8.061 1.00 86.12 215 LYS A O 1
ATOM 1543 N N . ASP A 1 216 ? 18.224 8.509 -7.917 1.00 86.88 216 ASP A N 1
ATOM 1544 C CA . ASP A 1 216 ? 18.561 9.023 -6.591 1.00 86.88 216 ASP A CA 1
ATOM 1545 C C . ASP A 1 216 ? 18.289 7.978 -5.497 1.00 86.88 216 ASP A C 1
ATOM 1547 O O . ASP A 1 216 ? 19.072 7.850 -4.556 1.00 86.88 216 ASP A O 1
ATOM 1551 N N . ALA A 1 217 ? 17.222 7.183 -5.639 1.00 87.31 217 ALA A N 1
ATOM 1552 C CA . ALA A 1 217 ? 16.862 6.130 -4.689 1.00 87.31 217 ALA A CA 1
ATOM 1553 C C . ALA A 1 217 ? 17.733 4.866 -4.808 1.00 87.31 217 ALA A C 1
ATOM 1555 O O . ALA A 1 217 ? 18.100 4.264 -3.798 1.00 87.31 217 ALA A O 1
ATOM 1556 N N . SER A 1 218 ? 18.047 4.421 -6.026 1.00 85.12 218 SER A N 1
ATOM 1557 C CA . SER A 1 218 ? 18.882 3.245 -6.275 1.00 85.12 218 SER A CA 1
ATOM 1558 C C . SER A 1 218 ? 19.520 3.282 -7.660 1.00 85.12 218 SER A C 1
ATOM 1560 O O . SER A 1 218 ? 18.874 3.559 -8.666 1.00 85.12 218 SER A O 1
ATOM 1562 N N . GLN A 1 219 ? 20.793 2.894 -7.724 1.00 83.88 219 GLN A N 1
ATOM 1563 C CA . GLN A 1 219 ? 21.523 2.665 -8.977 1.00 83.88 219 GLN A CA 1
ATOM 1564 C C . GLN A 1 219 ? 21.918 1.192 -9.149 1.00 83.88 219 GLN A C 1
ATOM 1566 O O . GLN A 1 219 ? 22.754 0.859 -9.985 1.00 83.88 219 GLN A O 1
ATOM 1571 N N . GLN A 1 220 ? 21.334 0.294 -8.348 1.00 83.38 220 GLN A N 1
ATOM 1572 C CA . GLN A 1 220 ? 21.622 -1.144 -8.373 1.00 83.38 220 GLN A CA 1
ATOM 1573 C C . GLN A 1 220 ? 20.818 -1.878 -9.453 1.00 83.38 220 GLN A C 1
ATOM 1575 O O . GLN A 1 220 ? 20.260 -2.940 -9.195 1.00 83.38 220 GLN A O 1
ATOM 1580 N N . TRP A 1 221 ? 20.717 -1.297 -10.647 1.00 84.94 221 TRP A N 1
ATOM 1581 C CA . TRP A 1 221 ? 19.996 -1.868 -11.781 1.00 84.94 221 TRP A CA 1
ATOM 1582 C C . TRP A 1 221 ? 20.683 -1.501 -13.102 1.00 84.94 221 TRP A C 1
ATOM 1584 O O . TRP A 1 221 ? 21.313 -0.452 -13.228 1.00 84.94 221 TRP A O 1
ATOM 1594 N N . ALA A 1 222 ? 20.575 -2.391 -14.088 1.00 79.38 222 ALA A N 1
ATOM 1595 C CA . ALA A 1 222 ? 21.244 -2.287 -15.392 1.00 79.38 222 ALA A CA 1
ATOM 1596 C C . ALA A 1 222 ? 20.272 -2.125 -16.570 1.00 79.38 222 ALA A C 1
ATOM 1598 O O . ALA A 1 222 ? 20.667 -1.913 -17.715 1.00 79.38 222 ALA A O 1
ATOM 1599 N N . GLY A 1 223 ? 18.977 -2.236 -16.313 1.00 82.44 223 GLY A N 1
ATOM 1600 C CA . GLY A 1 223 ? 17.940 -2.026 -17.306 1.00 82.44 223 GLY A CA 1
ATOM 1601 C C . GLY A 1 223 ? 16.596 -1.888 -16.626 1.00 82.44 223 GLY A C 1
ATOM 1602 O O . GLY A 1 223 ? 16.422 -2.339 -15.491 1.00 82.44 223 GLY A O 1
ATOM 1603 N N . PHE A 1 224 ? 15.655 -1.263 -17.321 1.00 88.06 224 PHE A N 1
ATOM 1604 C CA . PHE A 1 224 ? 14.289 -1.166 -16.841 1.00 88.06 224 PHE A CA 1
ATOM 1605 C C . PHE A 1 224 ? 13.275 -1.502 -17.931 1.00 88.06 224 PHE A C 1
ATOM 1607 O O . PHE A 1 224 ? 13.579 -1.461 -19.126 1.00 88.06 224 PHE A O 1
ATOM 1614 N N . SER A 1 225 ? 12.074 -1.861 -17.495 1.00 89.00 225 SER A N 1
ATOM 1615 C CA . SER A 1 225 ? 10.896 -2.054 -18.337 1.00 89.00 225 SER A CA 1
ATOM 1616 C C . SER A 1 225 ? 9.648 -1.601 -17.579 1.00 89.00 225 SER A C 1
ATOM 1618 O O . SER A 1 225 ? 9.718 -1.283 -16.391 1.00 89.00 225 SER A O 1
ATOM 1620 N N . THR A 1 226 ? 8.502 -1.576 -18.247 1.00 90.94 226 THR A N 1
ATOM 1621 C CA . THR A 1 226 ? 7.203 -1.291 -17.630 1.00 90.94 226 THR A CA 1
ATOM 1622 C C . THR A 1 226 ? 6.399 -2.585 -17.524 1.00 90.94 226 THR A C 1
ATOM 1624 O O . THR A 1 226 ? 6.503 -3.473 -18.372 1.00 90.94 226 THR A O 1
ATOM 1627 N N . VAL A 1 227 ? 5.619 -2.732 -16.454 1.00 91.12 227 VAL A N 1
ATOM 1628 C CA . VAL A 1 227 ? 4.728 -3.892 -16.274 1.00 91.12 227 VAL A CA 1
ATOM 1629 C C . VAL A 1 227 ? 3.541 -3.802 -17.234 1.00 91.12 227 VAL A C 1
ATOM 1631 O O . VAL A 1 227 ? 3.170 -4.801 -17.849 1.00 91.12 227 VAL A O 1
ATOM 1634 N N . SER A 1 228 ? 3.000 -2.596 -17.401 1.00 85.44 228 SER A N 1
ATOM 1635 C CA . SER A 1 228 ? 1.926 -2.272 -18.336 1.00 85.44 228 SER A CA 1
ATOM 1636 C C . SER A 1 228 ? 2.445 -1.522 -19.562 1.00 85.44 228 SER A C 1
ATOM 1638 O O . SER A 1 228 ? 3.546 -0.965 -19.558 1.00 85.44 228 SER A O 1
ATOM 1640 N N . GLU A 1 229 ? 1.621 -1.479 -20.605 1.00 83.00 229 GLU A N 1
ATOM 1641 C CA . GLU A 1 229 ? 1.848 -0.607 -21.754 1.00 83.00 229 GLU A CA 1
ATOM 1642 C C . GLU A 1 229 ? 1.823 0.868 -21.323 1.00 83.00 229 GLU A C 1
ATOM 1644 O O . GLU A 1 229 ? 1.079 1.255 -20.415 1.00 83.00 229 GLU A O 1
ATOM 1649 N N . VAL A 1 230 ? 2.680 1.668 -21.951 1.00 83.62 230 VAL A N 1
ATOM 1650 C CA . VAL A 1 230 ? 2.764 3.122 -21.773 1.00 83.62 230 VAL A CA 1
ATOM 1651 C C . VAL A 1 230 ? 2.489 3.791 -23.117 1.00 83.62 230 VAL A C 1
ATOM 1653 O O . VAL A 1 230 ? 2.582 3.143 -24.159 1.00 83.62 230 VAL A O 1
ATOM 1656 N N . THR A 1 231 ? 2.125 5.071 -23.111 1.00 85.88 231 THR A N 1
ATOM 1657 C CA . THR A 1 231 ? 1.806 5.778 -24.361 1.00 85.88 231 THR A CA 1
ATOM 1658 C C . THR A 1 231 ? 3.047 5.962 -25.238 1.00 85.88 231 THR A C 1
ATOM 1660 O O . THR A 1 231 ? 4.179 5.896 -24.751 1.00 85.88 231 THR A O 1
ATOM 1663 N N . ASP A 1 232 ? 2.858 6.252 -26.526 1.00 82.62 232 ASP A N 1
ATOM 1664 C CA . ASP A 1 232 ? 3.970 6.541 -27.440 1.00 82.62 232 ASP A CA 1
ATOM 1665 C C . ASP A 1 232 ? 4.801 7.744 -26.971 1.00 82.62 232 ASP A C 1
ATOM 1667 O O . ASP A 1 232 ? 6.032 7.729 -27.047 1.00 82.62 232 ASP A O 1
ATOM 1671 N N . GLU A 1 233 ? 4.157 8.765 -26.401 1.00 83.75 233 GLU A N 1
ATOM 1672 C CA . GLU A 1 233 ? 4.853 9.903 -25.801 1.00 83.75 233 GLU A CA 1
ATOM 1673 C C . GLU A 1 233 ? 5.718 9.469 -24.613 1.00 83.75 233 GLU A C 1
ATOM 1675 O O . GLU A 1 233 ? 6.869 9.893 -24.496 1.00 83.75 233 GLU A O 1
ATOM 1680 N N . GLN A 1 234 ? 5.202 8.586 -23.752 1.00 84.94 234 GLN A N 1
ATOM 1681 C CA . GLN A 1 234 ? 5.957 8.037 -22.624 1.00 84.94 234 GLN A CA 1
ATOM 1682 C C . GLN A 1 234 ? 7.113 7.153 -23.107 1.00 84.94 234 GLN A C 1
ATOM 1684 O O . GLN A 1 234 ? 8.225 7.276 -22.593 1.00 84.94 234 GLN A O 1
ATOM 1689 N N . HIS A 1 235 ? 6.902 6.322 -24.133 1.00 80.19 235 HIS A N 1
ATOM 1690 C CA . HIS A 1 235 ? 7.964 5.543 -24.773 1.00 80.19 235 HIS A CA 1
ATOM 1691 C C . HIS A 1 235 ? 9.114 6.434 -25.247 1.00 80.19 235 HIS A C 1
ATOM 1693 O O . HIS A 1 235 ? 10.276 6.146 -24.947 1.00 80.19 235 HIS A O 1
ATOM 1699 N N . LEU A 1 236 ? 8.804 7.529 -25.947 1.00 80.19 236 LEU A N 1
ATOM 1700 C CA . LEU A 1 236 ? 9.804 8.498 -26.400 1.00 80.19 236 LEU A CA 1
ATOM 1701 C C . LEU A 1 236 ? 10.511 9.173 -25.218 1.00 80.19 236 LEU A C 1
ATOM 1703 O O . LEU A 1 236 ? 11.733 9.329 -25.240 1.00 80.19 236 LEU A O 1
ATOM 1707 N N . ALA A 1 237 ? 9.771 9.513 -24.162 1.00 83.50 237 ALA A N 1
ATOM 1708 C CA . ALA A 1 237 ? 10.314 10.143 -22.962 1.00 83.50 237 ALA A CA 1
ATOM 1709 C C . ALA A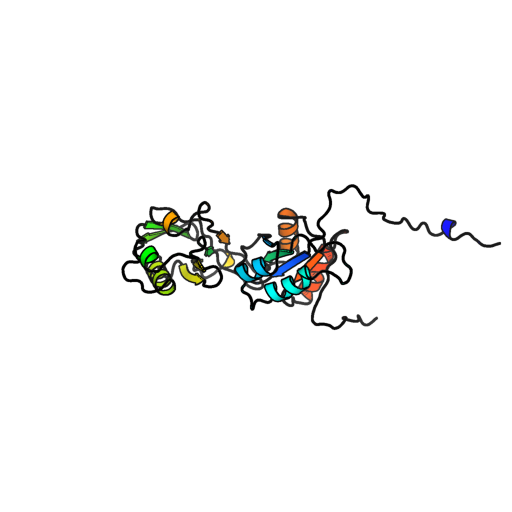 1 237 ? 11.230 9.218 -22.136 1.00 83.50 237 ALA A C 1
ATOM 1711 O O . ALA A 1 237 ? 12.100 9.708 -21.417 1.00 83.50 237 ALA A O 1
ATOM 1712 N N . PHE A 1 238 ? 11.104 7.892 -22.256 1.00 81.62 238 PHE A N 1
ATOM 1713 C CA . PHE A 1 238 ? 12.020 6.939 -21.615 1.00 81.62 238 PHE A CA 1
ATOM 1714 C C . PHE A 1 238 ? 13.375 6.818 -22.339 1.00 81.62 238 PHE A C 1
ATOM 1716 O O . PHE A 1 238 ? 14.342 6.337 -21.740 1.00 81.62 238 PHE A O 1
ATOM 1723 N N . LEU A 1 239 ? 13.493 7.272 -23.598 1.00 70.56 239 LEU A N 1
ATOM 1724 C CA . LEU A 1 239 ? 14.726 7.153 -24.394 1.00 70.56 239 LEU A CA 1
ATOM 1725 C C . LEU A 1 239 ? 15.925 7.916 -23.794 1.00 70.56 239 LEU A C 1
ATOM 1727 O O . LEU A 1 239 ? 16.999 7.323 -23.700 1.00 70.56 239 LEU A O 1
ATOM 1731 N N . PRO A 1 240 ? 15.801 9.172 -23.317 1.00 64.75 240 PRO A N 1
ATOM 1732 C CA . PRO A 1 240 ? 16.905 9.870 -22.648 1.00 64.75 240 PRO A CA 1
ATOM 1733 C C . PRO A 1 240 ? 17.348 9.216 -21.329 1.00 64.75 240 PRO A C 1
ATOM 1735 O O . PRO A 1 240 ? 18.469 9.435 -20.872 1.00 64.75 240 PRO A O 1
ATOM 1738 N N . GLY A 1 241 ? 16.506 8.370 -20.721 1.00 55.72 241 GLY A N 1
ATOM 1739 C CA . GLY A 1 241 ? 16.853 7.568 -19.545 1.00 55.72 241 GLY A CA 1
ATOM 1740 C C . GLY A 1 241 ? 17.935 6.507 -19.804 1.00 55.72 241 GLY A C 1
ATOM 1741 O O . GLY A 1 241 ? 18.504 5.984 -18.846 1.00 55.72 241 GLY A O 1
ATOM 1742 N N . GLN A 1 242 ? 18.264 6.231 -21.074 1.00 54.81 242 GLN A N 1
ATOM 1743 C CA . GLN A 1 242 ? 19.196 5.194 -21.550 1.00 54.81 242 GLN A CA 1
ATOM 1744 C C . GLN A 1 242 ? 20.687 5.569 -21.466 1.00 54.81 242 GLN A C 1
ATOM 1746 O O . GLN A 1 242 ? 21.500 5.163 -22.298 1.00 54.81 242 GLN A O 1
ATOM 1751 N N . THR A 1 243 ? 21.104 6.368 -20.486 1.00 44.75 243 THR A N 1
ATOM 1752 C CA . THR A 1 243 ? 22.512 6.776 -20.379 1.00 44.75 243 THR A CA 1
ATOM 1753 C C . THR A 1 243 ? 23.422 5.577 -20.083 1.00 44.75 243 THR A C 1
ATOM 1755 O O . THR A 1 243 ? 23.394 5.066 -18.967 1.00 44.75 243 THR A O 1
ATOM 1758 N N . GLY A 1 244 ? 24.228 5.155 -21.070 1.00 43.69 244 GLY A N 1
ATOM 1759 C CA . GLY A 1 244 ? 25.503 4.400 -21.018 1.00 43.69 244 GLY A CA 1
ATOM 1760 C C . GLY A 1 244 ? 25.585 3.036 -20.305 1.00 43.69 244 GLY A C 1
ATOM 1761 O O . GLY A 1 244 ? 26.525 2.285 -20.552 1.00 43.69 244 GLY A O 1
ATOM 1762 N N . ARG A 1 245 ? 24.654 2.719 -19.404 1.00 45.06 245 ARG A N 1
ATOM 1763 C CA . ARG A 1 245 ? 24.642 1.533 -18.529 1.00 45.06 245 ARG A CA 1
ATOM 1764 C C . ARG A 1 245 ? 23.249 0.913 -18.374 1.00 45.06 245 ARG A C 1
ATOM 1766 O O . ARG A 1 245 ? 23.166 -0.216 -17.911 1.00 45.06 245 ARG A O 1
ATOM 1773 N N . ALA A 1 246 ? 22.192 1.633 -18.761 1.00 43.12 246 ALA A N 1
ATOM 1774 C CA . ALA A 1 246 ? 20.803 1.193 -18.695 1.00 43.12 246 ALA A CA 1
ATOM 1775 C C . ALA A 1 246 ? 20.251 0.911 -20.100 1.00 43.12 246 ALA A C 1
ATOM 1777 O O . ALA A 1 246 ? 20.097 1.840 -20.891 1.00 43.12 246 ALA A O 1
ATOM 1778 N N . SER A 1 247 ? 19.939 -0.349 -20.412 1.00 44.38 247 SER A N 1
ATOM 1779 C CA . SER A 1 247 ? 19.216 -0.703 -21.647 1.00 44.38 247 SER A CA 1
ATOM 1780 C C . SER A 1 247 ? 17.724 -0.853 -21.349 1.00 44.38 247 SER A C 1
ATOM 1782 O O . SER A 1 247 ? 17.356 -1.609 -20.449 1.00 44.38 247 SER A O 1
ATOM 1784 N N . VAL A 1 248 ? 16.853 -0.166 -22.096 1.00 46.81 248 VAL A N 1
ATOM 1785 C CA . VAL A 1 248 ? 15.405 -0.429 -22.034 1.00 46.81 248 VAL A CA 1
ATOM 1786 C C . VAL A 1 248 ? 15.112 -1.636 -22.908 1.00 46.81 248 VAL A C 1
ATOM 1788 O O . VAL A 1 248 ? 15.253 -1.572 -24.128 1.00 46.81 248 VAL A O 1
ATOM 1791 N N . THR A 1 249 ? 14.717 -2.745 -22.288 1.00 44.72 249 THR A N 1
ATOM 1792 C CA . THR A 1 249 ? 14.158 -3.879 -23.029 1.00 44.72 249 THR A CA 1
ATOM 1793 C C . THR A 1 249 ? 12.646 -3.812 -22.892 1.00 44.72 249 THR A C 1
ATOM 1795 O O . THR A 1 249 ? 12.085 -4.159 -21.852 1.00 44.72 249 THR A O 1
ATOM 1798 N N . PHE A 1 250 ? 11.979 -3.340 -23.942 1.00 40.06 250 PHE A N 1
ATOM 1799 C CA . PHE A 1 250 ? 10.531 -3.446 -24.065 1.00 40.06 250 PHE A CA 1
ATOM 1800 C C . PHE A 1 250 ? 10.203 -4.904 -24.407 1.00 40.06 250 PHE A C 1
ATOM 1802 O O . PHE A 1 250 ? 10.442 -5.349 -25.527 1.00 40.06 250 PHE A O 1
ATOM 1809 N N . MET A 1 251 ? 9.715 -5.680 -23.437 1.00 34.72 251 MET A N 1
ATOM 1810 C CA . MET A 1 251 ? 9.128 -6.989 -23.725 1.00 34.72 251 MET A CA 1
ATOM 1811 C C . MET A 1 251 ? 7.610 -6.860 -23.679 1.00 34.72 251 MET A C 1
ATOM 1813 O O . MET A 1 251 ? 7.009 -6.908 -22.603 1.00 34.72 251 MET A O 1
ATOM 1817 N N . TRP A 1 252 ? 6.988 -6.746 -24.850 1.00 38.31 252 TRP A N 1
ATOM 1818 C CA . TRP A 1 252 ? 5.557 -6.983 -24.996 1.00 38.31 252 TRP A CA 1
ATOM 1819 C C . TRP A 1 252 ? 5.331 -8.153 -25.959 1.00 38.31 252 TRP A C 1
ATOM 1821 O O . TRP A 1 252 ? 5.943 -8.214 -27.019 1.00 38.31 252 TRP A O 1
ATOM 1831 N N . HIS A 1 253 ? 4.552 -9.129 -25.480 1.00 37.06 253 HIS A N 1
ATOM 1832 C CA . HIS A 1 253 ? 4.166 -10.406 -26.092 1.00 37.06 253 HIS A CA 1
ATOM 1833 C C . HIS A 1 253 ? 5.064 -10.968 -27.193 1.00 37.06 253 HIS A C 1
ATOM 1835 O O . HIS A 1 253 ? 4.811 -10.683 -28.350 1.00 37.06 253 HIS A O 1
ATOM 1841 N N . GLY A 1 254 ? 5.998 -11.867 -26.851 1.00 33.03 254 GLY A N 1
ATOM 1842 C CA . GLY A 1 254 ? 6.419 -13.012 -27.684 1.00 33.03 254 GLY A CA 1
ATOM 1843 C C . GLY A 1 254 ? 6.683 -12.811 -29.187 1.00 33.03 254 GLY A C 1
ATOM 1844 O O . GLY A 1 254 ? 6.737 -13.801 -29.911 1.00 33.03 254 GLY A O 1
ATOM 1845 N N . GLN A 1 255 ? 6.825 -11.586 -29.676 1.00 26.09 255 GLN A N 1
ATOM 1846 C CA . GLN A 1 255 ? 6.940 -11.225 -31.076 1.00 26.09 255 GLN A CA 1
ATOM 1847 C C . GLN A 1 255 ? 7.918 -10.052 -31.144 1.00 26.09 255 GLN A C 1
ATOM 1849 O O . GLN A 1 255 ? 7.713 -9.031 -30.484 1.00 26.09 255 GLN A O 1
ATOM 1854 N N . PRO A 1 256 ? 9.017 -10.187 -31.898 1.00 30.92 256 PRO A N 1
ATOM 1855 C CA . PRO A 1 256 ? 9.952 -9.095 -32.076 1.00 30.92 256 PRO A CA 1
ATOM 1856 C C . PRO A 1 256 ? 9.246 -7.967 -32.832 1.00 30.92 256 PRO A C 1
ATOM 1858 O O . PRO A 1 256 ? 8.784 -8.162 -33.956 1.00 30.92 256 PRO A O 1
ATOM 1861 N N . VAL A 1 257 ? 9.188 -6.778 -32.231 1.00 32.16 257 VAL A N 1
ATOM 1862 C CA . VAL A 1 257 ? 8.838 -5.551 -32.953 1.00 32.16 257 VAL A CA 1
ATOM 1863 C C . VAL A 1 257 ? 9.955 -5.294 -33.962 1.00 32.16 257 VAL A C 1
ATOM 1865 O O . VAL A 1 257 ? 11.007 -4.736 -33.647 1.00 32.16 257 VAL A O 1
ATOM 1868 N N . VAL A 1 258 ? 9.749 -5.765 -35.189 1.00 36.84 258 VAL A N 1
ATOM 1869 C CA . VAL A 1 258 ? 10.568 -5.395 -36.339 1.00 36.84 258 VAL A CA 1
ATOM 1870 C C . VAL A 1 258 ? 10.212 -3.951 -36.672 1.00 36.84 258 VAL A C 1
ATOM 1872 O O . VAL A 1 258 ? 9.094 -3.665 -37.093 1.00 36.84 258 VAL A O 1
ATOM 1875 N N . ARG A 1 259 ? 11.157 -3.028 -36.470 1.00 29.77 259 ARG A N 1
ATOM 1876 C CA . ARG A 1 259 ? 11.019 -1.661 -36.986 1.00 29.77 259 ARG A CA 1
ATOM 1877 C C . ARG A 1 259 ? 10.935 -1.725 -38.520 1.00 29.77 259 ARG A C 1
ATOM 1879 O O . ARG A 1 259 ? 11.793 -2.384 -39.118 1.00 29.77 259 ARG A O 1
ATOM 1886 N N . PRO A 1 260 ? 9.979 -1.050 -39.180 1.00 36.53 260 PRO A N 1
ATOM 1887 C CA . PRO A 1 260 ? 10.138 -0.741 -40.591 1.00 36.53 260 PRO A CA 1
ATOM 1888 C C . PRO A 1 260 ? 11.331 0.210 -40.759 1.00 36.53 260 PRO A C 1
ATOM 1890 O O . PRO A 1 260 ? 11.611 1.024 -39.877 1.00 36.53 260 PRO A O 1
ATOM 1893 N N . LYS A 1 261 ? 12.060 0.023 -41.862 1.00 36.41 261 LYS A N 1
ATOM 1894 C CA . LYS A 1 261 ? 13.221 0.831 -42.251 1.00 36.41 261 LYS A CA 1
ATOM 1895 C C . LYS A 1 261 ? 12.875 2.303 -42.429 1.00 36.41 261 LYS A C 1
ATOM 1897 O O . LYS A 1 261 ? 11.763 2.569 -42.934 1.00 36.41 261 LYS A O 1
#

Radius of gyration: 23.32 Å; chains: 1; bounding box: 68×41×74 Å

Organism: Salmonella enterica I (NCBI:txid59201)

pLDDT: mean 83.87, std 19.51, range [26.09, 98.69]

Foldseek 3Di:
DDDPPCVPDDPPPPPPPPPDDPQLQEEEAEEQDPLAFALDKDKDQALVSQCLRRNCPDLSSVVRVVQQVDDDVDPDGRRIYIYHYAHQFWAAKKKKFQACVPPDLVLVQPQWWKKWKQKLNDIFIFTQGNNPPPDPQSSQVNRCVRRPVQQWHWGQDPSRNIIMTTGDDPRRQSMAMDFIDTPRRVVNRRDVVSVMDIHHTRGRDDLVVSLVSVVVNDPSHQEYEYSDDDDPVSVVSCVVSCPPRYDYDYDDPDDDPDDDD

Sequence (261 aa):
MPIPLSKDVQINPGVLAVAGNAVDLNGLLLTGNPLLPVGGVVPFSSPDDVAAYFGALSDEYARAQLYFQGFKNATKTPGQLLFSRFNLAASAAWLRSGSFKGVTIEQLQKLSGTLTLSINGKSASAEVNFNGVTSFAAAATALQTALTAAVATVVFDTTQNAFVITAAGAKPESTTITFGSGSAAEPLKMTSNTGAVISQGAPVSDVPDTMVAIKDASQQWAGFSTVSEVTDEQHLAFLPGQTGRASVTFMWHGQPVVRPK